Protein AF-A0A1G2MQY1-F1 (afdb_monomer_lite)

Radius of gyration: 24.79 Å; chains: 1; bounding box: 72×38×63 Å

Foldseek 3Di:
DDDDDDDPPDDDPLPDLKDKDKDWFLQAQVNLQQVLQVQLQVQQQCVCCVVAVGRADWGQNPKHWADFDWDADALFIDTPGAIEIERETEAQQDAAPDGDPCPVVSVVSSQVSCPVQFPPDHCVVRYDYDYHYDLDFDPPDDPDPPPDPQLNRCRSPHNGCVSVPCRVPNDDPDPDDDDDDDDDHPVRVVVVVVSCVCQPPVVCVVCVFWHRRKMWMWMWRQDPVRDIDIDIDIDTDTHSDHDPVNDPPPPDPPPVPPPPDPDDDDDDPDDD

pLDDT: mean 79.35, std 21.84, range [26.0, 98.56]

Structure (mmCIF, N/CA/C/O backbone):
data_AF-A0A1G2MQY1-F1
#
_entry.id   AF-A0A1G2MQY1-F1
#
loop_
_atom_site.group_PDB
_atom_site.id
_atom_site.type_symbol
_atom_site.label_atom_id
_atom_site.label_alt_id
_atom_site.label_comp_id
_atom_site.label_asym_id
_atom_site.label_entity_id
_atom_site.label_seq_id
_atom_site.pdbx_PDB_ins_code
_atom_site.Cartn_x
_atom_site.Cartn_y
_atom_site.Cartn_z
_atom_site.occupancy
_atom_site.B_iso_or_equiv
_atom_site.auth_seq_id
_atom_site.auth_comp_id
_atom_site.auth_asym_id
_atom_site.auth_atom_id
_atom_site.pdbx_PDB_model_num
ATOM 1 N N . MET A 1 1 ? -28.928 -13.262 -12.225 1.00 71.12 1 MET A N 1
ATOM 2 C CA . MET A 1 1 ? -28.431 -13.301 -13.614 1.00 71.12 1 MET A CA 1
ATOM 3 C C . MET A 1 1 ? -27.039 -12.695 -13.625 1.00 71.12 1 MET A C 1
ATOM 5 O O . MET A 1 1 ? -26.886 -11.578 -13.150 1.00 71.12 1 MET A O 1
ATOM 9 N N . LYS A 1 2 ? -26.028 -13.446 -14.065 1.00 90.75 2 LYS A N 1
ATOM 10 C CA . LYS A 1 2 ? -24.679 -12.923 -14.312 1.00 90.75 2 LYS A CA 1
ATOM 11 C C . LYS A 1 2 ? -24.601 -12.595 -15.799 1.00 90.75 2 LYS A C 1
ATOM 13 O O . LYS A 1 2 ? -24.961 -13.444 -16.608 1.00 90.75 2 LYS A O 1
ATOM 18 N N . ILE A 1 3 ? -24.171 -11.387 -16.144 1.00 93.75 3 ILE A N 1
ATOM 19 C CA . ILE A 1 3 ? -23.908 -11.016 -17.537 1.00 93.75 3 ILE A CA 1
ATOM 20 C C . ILE A 1 3 ? -22.447 -11.357 -17.819 1.00 93.75 3 ILE A C 1
ATOM 22 O O . ILE A 1 3 ? -21.563 -11.049 -17.021 1.00 93.75 3 ILE A O 1
ATOM 26 N N . THR A 1 4 ? -22.187 -12.065 -18.910 1.00 94.88 4 THR A N 1
ATOM 27 C CA . THR A 1 4 ? -20.833 -12.408 -19.352 1.00 94.88 4 THR A CA 1
ATOM 28 C C . THR A 1 4 ? -20.763 -12.156 -20.844 1.00 94.88 4 THR A C 1
ATOM 30 O O . THR A 1 4 ? -21.589 -12.666 -21.594 1.00 94.88 4 THR A O 1
ATOM 33 N N . ILE A 1 5 ? -19.809 -11.322 -21.243 1.00 92.12 5 ILE A N 1
ATOM 34 C CA . ILE A 1 5 ? -19.556 -10.957 -22.632 1.00 92.12 5 ILE A CA 1
ATOM 35 C C . ILE A 1 5 ? -18.141 -11.434 -22.937 1.00 92.12 5 ILE A C 1
ATOM 37 O O . ILE A 1 5 ? -17.208 -11.070 -22.224 1.00 92.12 5 ILE A O 1
ATOM 41 N N . VAL A 1 6 ? -18.000 -12.269 -23.963 1.00 92.25 6 VAL A N 1
ATOM 42 C CA . VAL A 1 6 ? -16.710 -12.767 -24.453 1.00 92.25 6 VAL A CA 1
ATOM 43 C C . VAL A 1 6 ? -16.504 -12.200 -25.852 1.00 92.25 6 VAL A C 1
ATOM 45 O O . VAL A 1 6 ? -17.434 -12.203 -26.657 1.00 92.25 6 VAL A O 1
ATOM 48 N N . SER A 1 7 ? -15.315 -11.661 -26.114 1.00 87.31 7 SER A N 1
ATOM 49 C CA . SER A 1 7 ? -14.944 -11.052 -27.391 1.00 87.31 7 SER A CA 1
ATOM 50 C C . SER A 1 7 ? -13.498 -11.396 -27.727 1.00 87.31 7 SER A C 1
ATOM 52 O O . SER A 1 7 ? -12.620 -11.237 -26.880 1.00 87.31 7 SER A O 1
ATOM 54 N N . ASP A 1 8 ? -13.256 -11.793 -28.975 1.00 83.94 8 ASP A N 1
ATOM 55 C CA . ASP A 1 8 ? -11.926 -12.149 -29.490 1.00 83.94 8 ASP A CA 1
ATOM 56 C C . ASP A 1 8 ? -11.144 -10.931 -30.021 1.00 83.94 8 ASP A C 1
ATOM 58 O O . ASP A 1 8 ? -10.079 -11.063 -30.618 1.00 83.94 8 ASP A O 1
ATOM 62 N N . LEU A 1 9 ? -11.661 -9.713 -29.818 1.00 77.50 9 LEU A N 1
ATOM 63 C CA . LEU A 1 9 ? -11.075 -8.475 -30.352 1.00 77.50 9 LEU A CA 1
ATOM 64 C C . LEU A 1 9 ? -9.866 -7.951 -29.554 1.00 77.50 9 LEU A C 1
ATOM 66 O O . LEU A 1 9 ? -9.311 -6.904 -29.896 1.00 77.50 9 LEU A O 1
ATOM 70 N N . LEU A 1 10 ? -9.458 -8.631 -28.481 1.00 76.38 10 LEU A N 1
ATOM 71 C CA . LEU A 1 10 ? -8.382 -8.165 -27.611 1.00 76.38 10 LEU A CA 1
ATOM 72 C C . LEU A 1 10 ? -7.011 -8.469 -28.226 1.00 76.38 10 LEU A C 1
ATOM 74 O O . LEU A 1 10 ? -6.628 -9.622 -28.408 1.00 76.38 10 LEU A O 1
ATOM 78 N N . LYS A 1 11 ? -6.243 -7.415 -28.513 1.00 82.94 11 LYS A N 1
ATOM 79 C CA . LYS A 1 11 ? -4.843 -7.523 -28.937 1.00 82.94 11 LYS A CA 1
ATOM 80 C C . LYS A 1 11 ? -3.926 -7.294 -27.743 1.00 82.94 11 LYS A C 1
ATOM 82 O O . LYS A 1 11 ? -4.113 -6.337 -26.997 1.00 82.94 11 LYS A O 1
ATOM 87 N N . SER A 1 12 ? -2.919 -8.152 -27.591 1.00 84.94 12 SER A N 1
ATOM 88 C CA . SER A 1 12 ? -1.864 -7.942 -26.597 1.00 84.94 12 SER A CA 1
ATOM 89 C C . SER A 1 12 ? -1.096 -6.645 -26.896 1.00 84.94 12 SER A C 1
ATOM 91 O O . SER A 1 12 ? -0.736 -6.434 -28.060 1.00 84.94 12 SER A O 1
ATOM 93 N N . PRO A 1 13 ? -0.768 -5.823 -25.878 1.00 85.69 13 PRO A N 1
ATOM 94 C CA . PRO A 1 13 ? 0.133 -4.677 -26.029 1.00 85.69 13 PRO A CA 1
ATOM 95 C C . PRO A 1 13 ? 1.491 -5.048 -26.642 1.00 85.69 13 PRO A C 1
ATOM 97 O O . PRO A 1 13 ? 2.082 -4.246 -27.363 1.00 85.69 13 PRO A O 1
ATOM 100 N N . ALA A 1 14 ? 1.938 -6.296 -26.448 1.00 86.69 14 ALA A N 1
ATOM 101 C CA . ALA A 1 14 ? 3.158 -6.837 -27.047 1.00 86.69 14 ALA A CA 1
ATOM 102 C C . ALA A 1 14 ? 3.160 -6.774 -28.588 1.00 86.69 14 ALA A C 1
ATOM 104 O O . ALA A 1 14 ? 4.221 -6.713 -29.202 1.00 86.69 14 ALA A O 1
ATOM 105 N N . ASN A 1 15 ? 1.978 -6.764 -29.212 1.00 87.38 15 ASN A N 1
ATOM 106 C CA . ASN A 1 15 ? 1.812 -6.722 -30.667 1.00 87.38 15 ASN A CA 1
ATOM 107 C C . ASN A 1 15 ? 1.643 -5.291 -31.212 1.00 87.38 15 ASN A C 1
ATOM 109 O O . ASN A 1 15 ? 1.452 -5.116 -32.415 1.00 87.38 15 ASN A O 1
ATOM 113 N N . SER A 1 16 ? 1.670 -4.274 -30.349 1.00 87.75 16 SER A N 1
ATOM 114 C CA . SER A 1 16 ? 1.597 -2.866 -30.746 1.00 87.75 16 SER A CA 1
ATOM 115 C C . SER A 1 16 ? 2.963 -2.344 -31.198 1.00 87.75 16 SER A C 1
ATOM 117 O O . SER A 1 16 ? 3.999 -2.786 -30.699 1.00 87.75 16 SER A O 1
ATOM 119 N N . GLU A 1 17 ? 2.973 -1.352 -32.094 1.00 89.94 17 GLU A N 1
ATOM 120 C CA . GLU A 1 17 ? 4.201 -0.657 -32.530 1.00 89.94 17 GLU A CA 1
ATOM 121 C C . GLU A 1 17 ? 4.875 0.128 -31.395 1.00 89.94 17 GLU A C 1
ATOM 123 O O . GLU A 1 17 ? 6.077 0.391 -31.432 1.00 89.94 17 GLU A O 1
ATOM 128 N N . PHE A 1 18 ? 4.098 0.488 -30.375 1.00 90.69 18 PHE A N 1
ATOM 129 C CA . PHE A 1 18 ? 4.537 1.231 -29.207 1.00 90.69 18 PHE A CA 1
ATOM 130 C C . PHE A 1 18 ? 3.980 0.595 -27.937 1.00 90.69 18 PHE A C 1
ATOM 132 O O . PHE A 1 18 ? 2.789 0.285 -27.857 1.00 90.69 18 PHE A O 1
ATOM 139 N N . GLU A 1 19 ? 4.838 0.441 -26.936 1.00 92.81 19 GLU A N 1
ATOM 140 C CA . GLU A 1 19 ? 4.470 -0.021 -25.603 1.00 92.81 19 GLU A CA 1
ATOM 141 C C . GLU A 1 19 ? 5.304 0.721 -24.562 1.00 92.81 19 GLU A C 1
ATOM 143 O O . GLU A 1 19 ? 6.521 0.844 -24.701 1.00 92.81 19 GLU A O 1
ATOM 148 N N . ILE A 1 20 ? 4.649 1.210 -23.513 1.00 93.75 20 ILE A N 1
ATOM 149 C CA . ILE A 1 20 ? 5.300 1.832 -22.365 1.00 93.75 20 ILE A CA 1
ATOM 150 C C . ILE A 1 20 ? 4.777 1.183 -21.094 1.00 93.75 20 ILE A C 1
ATOM 152 O O . ILE A 1 20 ? 3.569 1.028 -20.918 1.00 93.75 20 ILE A O 1
ATOM 156 N N . VAL A 1 21 ? 5.698 0.816 -20.213 1.00 95.06 21 VAL A N 1
ATOM 157 C CA . VAL A 1 21 ? 5.380 0.232 -18.914 1.00 95.06 21 VAL A CA 1
ATOM 158 C C . VAL A 1 21 ? 6.186 0.959 -17.847 1.00 95.06 21 VAL A C 1
ATOM 160 O O . VAL A 1 21 ? 7.380 1.215 -18.009 1.00 95.06 21 VAL A O 1
ATOM 163 N N . GLU A 1 22 ? 5.514 1.304 -16.754 1.00 95.50 22 GLU A N 1
ATOM 164 C CA . GLU A 1 22 ? 6.107 1.906 -15.565 1.00 95.50 22 GLU A CA 1
ATOM 165 C C . GLU A 1 22 ? 5.837 1.010 -14.358 1.00 95.50 22 GLU A C 1
ATOM 167 O O . GLU A 1 22 ? 4.727 0.507 -14.172 1.00 95.50 22 GLU A O 1
ATOM 172 N N . ARG A 1 23 ? 6.844 0.860 -13.501 1.00 94.88 23 ARG A N 1
ATOM 173 C CA . ARG A 1 23 ? 6.703 0.248 -12.186 1.00 94.88 23 ARG A CA 1
ATOM 174 C C . ARG A 1 23 ? 7.365 1.119 -11.131 1.00 94.88 23 ARG A C 1
ATOM 176 O O . ARG A 1 23 ? 8.558 1.418 -11.200 1.00 94.88 23 ARG A O 1
ATOM 183 N N . LYS A 1 24 ? 6.572 1.489 -10.128 1.00 95.00 24 LYS A N 1
ATOM 184 C CA . LYS A 1 24 ? 7.027 2.148 -8.904 1.00 95.00 24 LYS A CA 1
ATOM 185 C C . LYS A 1 24 ? 7.362 1.071 -7.882 1.00 95.00 24 LYS A C 1
ATOM 187 O O . LYS A 1 24 ? 6.493 0.306 -7.467 1.00 95.00 24 LYS A O 1
ATOM 192 N N . GLY A 1 25 ? 8.635 0.976 -7.540 1.00 90.75 25 GLY A N 1
ATOM 193 C CA . GLY A 1 25 ? 9.177 -0.076 -6.699 1.00 90.75 25 GLY A CA 1
ATOM 194 C C . GLY A 1 25 ? 8.823 0.075 -5.227 1.00 90.75 25 GLY A C 1
ATOM 195 O O . GLY A 1 25 ? 8.182 1.036 -4.798 1.00 90.75 25 GLY A O 1
ATOM 196 N N . ARG A 1 26 ? 9.259 -0.913 -4.448 1.00 90.62 26 ARG A N 1
ATOM 197 C CA . ARG A 1 26 ? 8.882 -1.125 -3.044 1.00 90.62 26 ARG A CA 1
ATOM 198 C C . ARG A 1 26 ? 8.956 0.116 -2.137 1.00 90.62 26 ARG A C 1
ATOM 200 O O . ARG A 1 26 ? 8.068 0.292 -1.308 1.00 90.62 26 ARG A O 1
ATOM 207 N N . GLY A 1 27 ? 9.992 0.945 -2.273 1.00 90.31 27 GLY A N 1
ATOM 208 C CA . GLY A 1 27 ? 10.216 2.143 -1.453 1.00 90.31 27 GLY A CA 1
ATOM 209 C C . GLY A 1 27 ? 9.745 3.456 -2.078 1.00 90.31 27 GLY A C 1
ATOM 210 O O . GLY A 1 27 ? 9.966 4.506 -1.480 1.00 90.31 27 GLY A O 1
ATOM 211 N N . HIS A 1 28 ? 9.111 3.421 -3.254 1.00 93.88 28 HIS A N 1
ATOM 212 C CA . HIS A 1 28 ? 8.549 4.623 -3.865 1.00 93.88 28 HIS A CA 1
ATOM 213 C C . HIS A 1 28 ? 7.418 5.177 -2.975 1.00 93.88 28 HIS A C 1
ATOM 215 O O . HIS A 1 28 ? 6.577 4.390 -2.532 1.00 93.88 28 HIS A O 1
ATOM 221 N N . PRO A 1 29 ? 7.328 6.500 -2.726 1.00 94.00 29 PRO A N 1
ATOM 222 C CA . PRO A 1 29 ? 6.329 7.074 -1.815 1.00 94.00 29 PRO A CA 1
ATOM 223 C C . PRO A 1 29 ? 4.879 6.673 -2.122 1.00 94.00 29 PRO A C 1
ATOM 225 O O . PRO A 1 29 ? 4.117 6.379 -1.201 1.00 94.00 29 PRO A O 1
ATOM 228 N N . ASP A 1 30 ? 4.510 6.609 -3.403 1.00 95.44 30 ASP A N 1
ATOM 229 C CA . ASP A 1 30 ? 3.178 6.139 -3.819 1.00 95.44 30 ASP A CA 1
ATOM 230 C C . ASP A 1 30 ? 2.955 4.665 -3.442 1.00 95.44 30 ASP A C 1
ATOM 232 O O . ASP A 1 30 ? 1.988 4.349 -2.758 1.00 95.44 30 ASP A O 1
ATOM 236 N N . THR A 1 31 ? 3.896 3.775 -3.780 1.00 95.81 31 THR A N 1
ATOM 237 C CA . THR A 1 31 ? 3.822 2.342 -3.446 1.00 95.81 31 THR A CA 1
ATOM 238 C C . THR A 1 31 ? 3.797 2.105 -1.935 1.00 95.81 31 THR A C 1
ATOM 240 O O . THR A 1 31 ? 3.072 1.234 -1.452 1.00 95.81 31 THR A O 1
ATOM 243 N N . LEU A 1 32 ? 4.561 2.884 -1.163 1.00 96.50 32 LEU A N 1
ATOM 244 C CA . LEU A 1 32 ? 4.505 2.869 0.300 1.00 96.50 32 LEU A CA 1
ATOM 245 C C . LEU A 1 32 ? 3.128 3.298 0.811 1.00 96.50 32 LEU A C 1
ATOM 247 O O . LEU A 1 32 ? 2.617 2.685 1.745 1.00 96.50 32 LEU A O 1
ATOM 251 N N . SER A 1 33 ? 2.526 4.320 0.198 1.00 97.06 33 SER A N 1
ATOM 252 C CA . SER A 1 33 ? 1.193 4.796 0.573 1.00 97.06 33 SER A CA 1
ATOM 253 C C . SER A 1 33 ? 0.124 3.740 0.288 1.00 97.06 33 SER A C 1
ATOM 255 O O . SER A 1 33 ? -0.679 3.448 1.171 1.00 97.06 33 SER A O 1
ATOM 257 N N . ASP A 1 34 ? 0.169 3.113 -0.891 1.00 97.12 34 ASP A N 1
ATOM 258 C CA . ASP A 1 34 ? -0.756 2.049 -1.297 1.00 97.12 34 ASP A CA 1
ATOM 259 C C . ASP A 1 34 ? -0.655 0.833 -0.368 1.00 97.12 34 ASP A C 1
ATOM 261 O O . ASP A 1 34 ? -1.656 0.356 0.173 1.00 97.12 34 ASP A O 1
ATOM 265 N N . ARG A 1 35 ? 0.570 0.351 -0.121 1.00 97.56 35 ARG A N 1
ATOM 266 C CA . ARG A 1 35 ? 0.809 -0.801 0.761 1.00 97.56 35 ARG A CA 1
ATOM 267 C C . ARG A 1 35 ? 0.423 -0.508 2.204 1.00 97.56 35 ARG A C 1
ATOM 269 O O . ARG A 1 35 ? -0.133 -1.385 2.862 1.00 97.56 35 ARG A O 1
ATOM 276 N N . LEU A 1 36 ? 0.697 0.699 2.698 1.00 98.00 36 LEU A N 1
ATOM 277 C CA . LEU A 1 36 ? 0.298 1.083 4.045 1.00 98.00 36 LEU A CA 1
ATOM 278 C C . LEU A 1 36 ? -1.226 1.191 4.158 1.00 98.00 36 LEU A C 1
ATOM 280 O O . LEU A 1 36 ? -1.786 0.668 5.115 1.00 98.00 36 LEU A O 1
ATOM 284 N N . ALA A 1 37 ? -1.909 1.808 3.190 1.00 97.81 37 ALA A N 1
ATOM 285 C CA . ALA A 1 37 ? -3.370 1.890 3.175 1.00 97.81 37 ALA A CA 1
ATOM 286 C C . ALA A 1 37 ? -4.020 0.495 3.228 1.00 97.81 37 ALA A C 1
ATOM 288 O O . ALA A 1 37 ? -4.922 0.263 4.040 1.00 97.81 37 ALA A O 1
ATOM 289 N N . GLU A 1 38 ? -3.512 -0.447 2.429 1.00 98.25 38 GLU A N 1
ATOM 290 C CA . GLU A 1 38 ? -3.946 -1.846 2.453 1.00 98.25 38 GLU A CA 1
ATOM 291 C C . GLU A 1 38 ? -3.653 -2.507 3.806 1.00 98.25 38 GLU A C 1
ATOM 293 O O . GLU A 1 38 ? -4.524 -3.144 4.400 1.00 98.25 38 GLU A O 1
ATOM 298 N N . LEU A 1 39 ? -2.454 -2.310 4.355 1.00 98.44 39 LEU A N 1
ATOM 299 C CA . LEU A 1 39 ? -2.087 -2.884 5.646 1.00 98.44 39 LEU A CA 1
ATOM 300 C C . LEU A 1 39 ? -2.980 -2.365 6.785 1.00 98.44 39 LEU A C 1
ATOM 302 O O . LEU A 1 39 ? -3.422 -3.158 7.615 1.00 98.44 39 LEU A O 1
ATOM 306 N N . LEU A 1 40 ? -3.303 -1.067 6.816 1.00 98.19 40 LEU A N 1
ATOM 307 C CA . LEU A 1 40 ? -4.232 -0.496 7.800 1.00 98.19 40 LEU A CA 1
ATOM 308 C C . LEU A 1 40 ? -5.644 -1.092 7.663 1.00 98.19 40 LEU A C 1
ATOM 310 O O . LEU A 1 40 ? -6.276 -1.409 8.674 1.00 98.19 40 LEU A O 1
ATOM 314 N N . SER A 1 41 ? -6.112 -1.292 6.426 1.00 98.12 41 SER A N 1
ATOM 315 C CA . SER A 1 41 ? -7.378 -1.969 6.107 1.00 98.12 41 SER A CA 1
ATOM 316 C C . SER A 1 41 ? -7.408 -3.402 6.646 1.00 98.12 41 SER A C 1
ATOM 318 O O . SER A 1 41 ? -8.320 -3.785 7.388 1.00 98.12 41 SER A O 1
ATOM 320 N N . VAL A 1 42 ? -6.356 -4.182 6.379 1.00 98.50 42 VAL A N 1
ATOM 321 C CA . VAL A 1 42 ? -6.209 -5.554 6.882 1.00 98.50 42 VAL A CA 1
ATOM 322 C C . VAL A 1 42 ? -6.142 -5.586 8.410 1.00 98.50 42 VAL A C 1
ATOM 324 O O . VAL A 1 42 ? -6.810 -6.418 9.029 1.00 98.50 42 VAL A O 1
ATOM 327 N N . THR A 1 43 ? -5.377 -4.688 9.033 1.00 98.56 43 THR A N 1
ATOM 328 C CA . THR A 1 43 ? -5.251 -4.611 10.495 1.00 98.56 43 THR A CA 1
ATOM 329 C C . THR A 1 43 ? -6.596 -4.323 11.152 1.00 98.56 43 THR A C 1
ATOM 331 O O . THR A 1 43 ? -7.006 -5.055 12.054 1.00 98.56 43 THR A O 1
ATOM 334 N N . TYR A 1 44 ? -7.320 -3.305 10.683 1.00 97.69 44 TYR A N 1
ATOM 335 C CA . TYR A 1 44 ? -8.638 -2.969 11.221 1.00 97.69 44 TYR A CA 1
ATOM 336 C C . TYR A 1 44 ? -9.660 -4.092 10.978 1.00 97.69 44 TYR A C 1
ATOM 338 O O . TYR A 1 44 ? -10.456 -4.421 11.863 1.00 97.69 44 TYR A O 1
ATOM 346 N N . SER A 1 45 ? -9.614 -4.729 9.804 1.00 97.56 45 SER A N 1
ATOM 347 C CA . SER A 1 45 ? -10.465 -5.875 9.472 1.00 97.56 45 SER A CA 1
ATOM 348 C C . SER A 1 45 ? -10.255 -7.044 10.428 1.00 97.56 45 SER A C 1
ATOM 350 O O . SER A 1 45 ? -11.225 -7.589 10.950 1.00 97.56 45 SER A O 1
ATOM 352 N N . LYS A 1 46 ? -8.995 -7.417 10.687 1.00 98.44 46 LYS A N 1
ATOM 353 C CA . LYS A 1 46 ? -8.656 -8.482 11.641 1.00 98.44 46 LYS A CA 1
ATOM 354 C C . LYS A 1 46 ? -9.118 -8.114 13.046 1.00 98.44 46 LYS A C 1
ATOM 356 O O . LYS A 1 46 ? -9.870 -8.870 13.643 1.00 98.44 46 LYS A O 1
ATOM 361 N N . TYR A 1 47 ? -8.769 -6.916 13.515 1.00 98.06 47 TYR A N 1
ATOM 362 C CA . TYR A 1 47 ? -9.147 -6.436 14.843 1.00 98.06 47 TYR A CA 1
ATOM 363 C C . TYR A 1 47 ? -10.661 -6.487 15.083 1.00 98.06 47 TYR A C 1
ATOM 365 O O . TYR A 1 47 ? -11.122 -7.010 16.096 1.00 98.06 47 TYR A O 1
ATOM 373 N N . THR A 1 48 ? -11.450 -5.983 14.133 1.00 96.19 48 THR A N 1
ATOM 374 C CA . THR A 1 48 ? -12.909 -5.955 14.274 1.00 96.19 48 THR A CA 1
ATOM 375 C C . THR A 1 48 ? -13.547 -7.329 14.131 1.00 96.19 48 THR A C 1
ATOM 377 O O . THR A 1 48 ? -14.453 -7.655 14.898 1.00 96.19 48 THR A O 1
ATOM 380 N N . ARG A 1 49 ? -13.051 -8.166 13.217 1.00 95.94 49 ARG A N 1
ATOM 381 C CA . ARG A 1 49 ? -13.525 -9.543 13.078 1.00 95.94 49 ARG A CA 1
ATOM 382 C C . ARG A 1 49 ? -13.257 -10.355 14.338 1.00 95.94 49 ARG A C 1
ATOM 384 O O . ARG A 1 49 ? -14.155 -11.050 14.796 1.00 95.94 49 ARG A O 1
ATOM 391 N N . ASP A 1 50 ? -12.057 -10.251 14.894 1.00 97.44 50 ASP A N 1
ATOM 392 C CA . ASP A 1 50 ? -11.653 -11.042 16.053 1.00 97.44 50 ASP A CA 1
ATOM 393 C C . ASP A 1 50 ? -12.405 -10.586 17.320 1.00 97.44 50 ASP A C 1
ATOM 395 O O . ASP A 1 50 ? -12.764 -11.415 18.153 1.00 97.44 50 ASP A O 1
ATOM 399 N N . LYS A 1 51 ? -12.720 -9.286 17.438 1.00 95.94 51 LYS A N 1
ATOM 400 C CA . LYS A 1 51 ? -13.445 -8.724 18.590 1.00 95.94 51 LYS A CA 1
ATOM 401 C C . LYS A 1 51 ? -14.973 -8.834 18.494 1.00 95.94 51 LYS A C 1
ATOM 403 O O . LYS A 1 51 ? -15.626 -9.091 19.500 1.00 95.94 51 LYS A O 1
ATOM 408 N N . TYR A 1 52 ? -15.552 -8.632 17.310 1.00 94.06 52 TYR A N 1
ATOM 409 C CA . TYR A 1 52 ? -17.008 -8.499 17.121 1.00 94.06 52 TYR A CA 1
ATOM 410 C C . TYR A 1 52 ? -17.623 -9.581 16.225 1.00 94.06 52 TYR A C 1
ATOM 412 O O . TYR A 1 52 ? -18.829 -9.565 15.984 1.00 94.06 52 TYR A O 1
ATOM 420 N N . GLY A 1 53 ? -16.816 -10.499 15.688 1.00 93.25 53 GLY A N 1
ATOM 421 C CA . GLY A 1 53 ? -17.273 -11.542 14.766 1.00 93.25 53 GLY A CA 1
ATOM 422 C C . GLY A 1 53 ? -17.587 -11.044 13.351 1.00 93.25 53 GLY A C 1
ATOM 423 O O . GLY A 1 53 ? -18.107 -11.809 12.543 1.00 93.25 53 GLY A O 1
ATOM 424 N N . ALA A 1 54 ? -17.285 -9.782 13.025 1.00 92.88 54 ALA A N 1
ATOM 425 C CA . ALA A 1 54 ? -17.530 -9.201 11.707 1.00 92.88 54 ALA A CA 1
ATOM 426 C C . ALA A 1 54 ? -16.512 -8.108 11.361 1.00 92.88 54 ALA A C 1
ATOM 428 O O . ALA A 1 54 ? -16.044 -7.376 12.231 1.00 92.88 54 ALA A O 1
ATOM 429 N N . ILE A 1 55 ? -16.220 -7.958 10.068 1.00 94.19 55 ILE A N 1
ATOM 430 C CA . ILE A 1 55 ? -15.445 -6.823 9.561 1.00 94.19 55 ILE A CA 1
ATOM 431 C C . ILE A 1 55 ? -16.367 -5.603 9.538 1.00 94.19 55 ILE A C 1
ATOM 433 O O . ILE A 1 55 ? -17.347 -5.573 8.790 1.00 94.19 55 ILE A O 1
ATOM 437 N N . LEU A 1 56 ? -16.063 -4.598 10.359 1.00 92.75 56 LEU A N 1
ATOM 438 C CA . LEU A 1 56 ? -16.829 -3.351 10.366 1.00 92.75 56 LEU A CA 1
ATOM 439 C C . LEU A 1 56 ? -16.432 -2.464 9.189 1.00 92.75 56 LEU A C 1
ATOM 441 O O . LEU A 1 56 ? -15.323 -2.555 8.661 1.00 92.75 56 LEU A O 1
ATOM 445 N N . ARG A 1 57 ? -17.334 -1.576 8.768 1.00 91.69 57 ARG A N 1
ATOM 446 C CA . ARG A 1 57 ? -17.123 -0.757 7.573 1.00 91.69 57 ARG A CA 1
ATOM 447 C C . ARG A 1 57 ? -15.972 0.231 7.768 1.00 91.69 57 ARG A C 1
ATOM 449 O O . ARG A 1 57 ? -15.954 0.986 8.743 1.00 91.69 57 ARG A O 1
ATOM 456 N N . HIS A 1 58 ? -15.050 0.249 6.810 1.00 93.12 58 HIS A N 1
ATOM 457 C CA . HIS A 1 58 ? -13.904 1.153 6.778 1.00 93.12 58 HIS A CA 1
ATOM 458 C C . HIS A 1 58 ? -13.364 1.333 5.348 1.00 93.12 58 HIS A C 1
ATOM 460 O O . HIS A 1 58 ? -13.724 0.572 4.452 1.00 93.12 58 HIS A O 1
ATOM 466 N N . GLN A 1 59 ? -12.542 2.366 5.157 1.00 93.62 59 GLN A N 1
ATOM 467 C CA . GLN A 1 59 ? -11.874 2.819 3.933 1.00 93.62 59 GLN A CA 1
ATOM 468 C C . GLN A 1 59 ? -10.651 3.658 4.347 1.00 93.62 59 GLN A C 1
ATOM 470 O O . GLN A 1 59 ? -10.831 4.762 4.866 1.00 93.62 59 GLN A O 1
ATOM 475 N N . PHE A 1 60 ? -9.431 3.157 4.130 1.00 94.94 60 PHE A N 1
ATOM 476 C CA . PHE A 1 60 ? -8.165 3.864 4.423 1.00 94.94 60 PHE A CA 1
ATOM 477 C C . PHE A 1 60 ? -7.397 4.274 3.151 1.00 94.94 60 PHE A C 1
ATOM 479 O O . PHE A 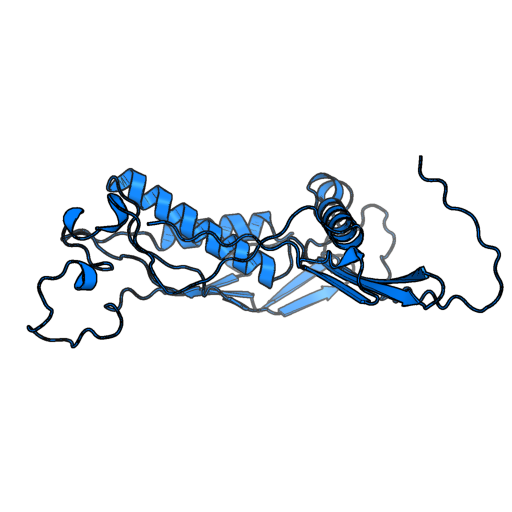1 60 ? -6.227 4.634 3.198 1.00 94.94 60 PHE A O 1
ATOM 486 N N . ASP A 1 61 ? -8.066 4.252 2.003 1.00 93.75 61 ASP A N 1
ATOM 487 C CA . ASP A 1 61 ? -7.534 4.432 0.645 1.00 93.75 61 ASP A CA 1
ATOM 488 C C . ASP A 1 61 ? -7.267 5.898 0.244 1.00 93.75 61 ASP A C 1
ATOM 490 O O . ASP A 1 61 ? -7.169 6.219 -0.935 1.00 93.75 61 ASP A O 1
ATOM 494 N N . LYS A 1 62 ? -7.187 6.818 1.210 1.00 93.00 62 LYS A N 1
ATOM 495 C CA . LYS A 1 62 ? -6.872 8.245 0.983 1.00 93.00 62 LYS A CA 1
ATOM 496 C C . LYS A 1 62 ? -5.682 8.710 1.836 1.00 93.00 62 LYS A C 1
ATOM 498 O O . LYS A 1 62 ? -5.528 9.897 2.131 1.00 93.00 62 LYS A O 1
ATOM 503 N N . LEU A 1 63 ? -4.838 7.757 2.226 1.00 93.75 63 LEU A N 1
ATOM 504 C CA . LEU A 1 63 ? -3.590 7.984 2.944 1.00 93.75 63 LEU A CA 1
ATOM 505 C C . LEU A 1 63 ? -2.623 8.839 2.111 1.00 93.75 63 LEU A C 1
ATOM 507 O O . LEU A 1 63 ? -2.553 8.702 0.892 1.00 93.75 63 LEU A O 1
ATOM 511 N N . SER A 1 64 ? -1.860 9.714 2.770 1.00 95.31 64 SER A N 1
ATOM 512 C CA . SER A 1 64 ? -0.824 10.507 2.099 1.00 95.31 64 SER A CA 1
ATOM 513 C C . SER A 1 64 ? 0.487 10.491 2.874 1.00 95.31 64 SER A C 1
ATOM 515 O O . SER A 1 64 ? 0.527 10.840 4.057 1.00 95.31 64 SER A O 1
ATOM 517 N N . LEU A 1 65 ? 1.566 10.120 2.184 1.00 96.12 65 LEU A N 1
ATOM 518 C CA . LEU A 1 65 ? 2.936 10.225 2.668 1.00 96.12 65 LEU A CA 1
ATOM 519 C C . LEU A 1 65 ? 3.601 11.462 2.050 1.00 96.12 65 LEU A C 1
ATOM 521 O O . LEU A 1 65 ? 3.975 11.477 0.880 1.00 96.12 65 LEU A O 1
ATOM 525 N N . MET A 1 66 ? 3.740 12.525 2.837 1.00 96.31 66 MET A N 1
ATOM 526 C CA . MET A 1 66 ? 4.308 13.793 2.381 1.00 96.31 66 MET A CA 1
ATOM 527 C C . MET A 1 66 ? 5.783 13.899 2.768 1.00 96.31 66 MET A C 1
ATOM 529 O O . MET A 1 66 ? 6.153 13.677 3.924 1.00 96.31 66 MET A O 1
ATOM 533 N N . GLY A 1 67 ? 6.612 14.320 1.811 1.00 93.06 67 GLY A N 1
ATOM 534 C CA . GLY A 1 67 ? 8.055 14.461 1.996 1.00 93.06 67 GLY A CA 1
ATOM 535 C C . GLY A 1 67 ? 8.452 15.397 3.144 1.00 93.06 67 GLY A C 1
ATOM 536 O O . GLY A 1 67 ? 7.808 16.424 3.394 1.00 93.06 67 GLY A O 1
ATOM 537 N N . GLY A 1 68 ? 9.531 15.010 3.824 1.00 92.50 68 GLY A N 1
ATOM 538 C CA . GLY A 1 68 ? 10.276 15.828 4.779 1.00 92.50 68 GLY A CA 1
ATOM 539 C C . GLY A 1 68 ? 11.482 16.500 4.116 1.00 92.50 68 GLY A C 1
ATOM 540 O O . GLY A 1 68 ? 11.486 16.756 2.910 1.00 92.50 68 GLY A O 1
ATOM 541 N N . LYS A 1 69 ? 12.525 16.776 4.901 1.00 91.88 69 LYS A N 1
ATOM 542 C CA . LYS A 1 69 ? 13.809 17.299 4.413 1.00 91.88 69 LYS A CA 1
ATOM 543 C C . LYS A 1 69 ? 14.962 16.573 5.093 1.00 91.88 69 LYS A C 1
ATOM 545 O O . LYS A 1 69 ? 14.901 16.315 6.294 1.00 91.88 69 LYS A O 1
ATOM 550 N N . CYS A 1 70 ? 16.022 16.319 4.336 1.00 88.38 70 CYS A N 1
ATOM 551 C CA . CYS A 1 70 ? 17.257 15.720 4.830 1.00 88.38 70 CYS A CA 1
ATOM 552 C C . CYS A 1 70 ? 18.464 16.536 4.357 1.00 88.38 70 CYS A C 1
ATOM 554 O O . CYS A 1 70 ? 18.463 17.035 3.233 1.00 88.38 70 CYS A O 1
ATOM 556 N N . ASP A 1 71 ? 19.487 16.646 5.203 1.00 87.81 71 ASP A N 1
ATOM 557 C CA . ASP A 1 71 ? 20.843 17.037 4.798 1.00 87.81 71 ASP A CA 1
ATOM 558 C C . ASP A 1 71 ? 21.651 15.751 4.597 1.00 87.81 71 ASP A C 1
ATOM 560 O O . ASP A 1 71 ? 21.830 14.978 5.542 1.00 87.81 71 ASP A O 1
ATOM 564 N N . ILE A 1 72 ? 22.064 15.486 3.356 1.00 83.94 72 ILE A N 1
ATOM 565 C CA . ILE A 1 72 ? 22.721 14.241 2.944 1.00 83.94 72 ILE A CA 1
ATOM 566 C C . ILE A 1 72 ? 24.132 14.565 2.469 1.00 83.94 72 ILE A C 1
ATOM 568 O O . ILE A 1 72 ? 24.334 15.446 1.632 1.00 83.94 72 ILE A O 1
ATOM 572 N N . ARG A 1 73 ? 25.112 13.819 2.981 1.00 82.19 73 ARG A N 1
ATOM 573 C CA . ARG A 1 73 ? 26.527 13.930 2.625 1.00 82.19 73 ARG A CA 1
ATOM 574 C C . ARG A 1 73 ? 27.124 12.533 2.467 1.00 82.19 73 ARG A C 1
ATOM 576 O O . ARG A 1 73 ? 26.539 11.527 2.867 1.00 82.19 73 ARG A O 1
ATOM 583 N N . PHE A 1 74 ? 28.322 12.443 1.901 1.00 79.56 74 PHE A N 1
ATOM 584 C CA . PHE A 1 74 ? 29.035 11.169 1.924 1.00 79.56 74 PHE A CA 1
ATOM 585 C C . PHE A 1 74 ? 29.274 10.712 3.366 1.00 79.56 74 PHE A C 1
ATOM 587 O O . PHE A 1 74 ? 29.708 11.488 4.215 1.00 79.56 74 PHE A O 1
ATOM 594 N N . GLY A 1 75 ? 28.975 9.440 3.635 1.00 74.50 75 GLY A N 1
ATOM 595 C CA . GLY A 1 75 ? 29.140 8.837 4.957 1.00 74.50 75 GLY A CA 1
ATOM 596 C C . GLY A 1 75 ? 27.994 9.082 5.944 1.00 74.50 75 GLY A C 1
ATOM 597 O O . GLY A 1 75 ? 28.082 8.562 7.058 1.00 74.50 75 GLY A O 1
ATOM 598 N N . GLY A 1 76 ? 26.935 9.811 5.566 1.00 77.81 76 GLY A N 1
ATOM 599 C CA . GLY A 1 76 ? 25.735 9.936 6.394 1.00 77.81 76 GLY A CA 1
ATOM 600 C C . GLY A 1 76 ? 24.808 11.096 6.029 1.00 77.81 76 GLY A C 1
ATOM 601 O O . GLY A 1 76 ? 25.075 11.905 5.148 1.00 77.81 76 GLY A O 1
ATOM 602 N N . GLY A 1 77 ? 23.709 11.212 6.761 1.00 81.94 77 GLY A N 1
ATOM 603 C CA . GLY A 1 77 ? 22.780 12.325 6.621 1.00 81.94 77 GLY A CA 1
ATOM 604 C C . GLY A 1 77 ? 21.756 12.328 7.743 1.00 81.94 77 GLY A C 1
ATOM 605 O O . GLY A 1 77 ? 21.519 11.291 8.362 1.00 81.94 77 GLY A O 1
ATOM 606 N N . ASN A 1 78 ? 21.163 13.491 7.995 1.00 83.06 78 ASN A N 1
ATOM 607 C CA . ASN A 1 78 ? 20.198 13.695 9.071 1.00 83.06 78 ASN A CA 1
ATOM 608 C C . ASN A 1 78 ? 18.899 14.284 8.521 1.00 83.06 78 ASN A C 1
ATOM 610 O O . ASN A 1 78 ? 18.920 15.134 7.627 1.00 83.06 78 ASN A O 1
ATOM 614 N N . PHE A 1 79 ? 17.769 13.876 9.099 1.00 88.19 79 PHE A N 1
ATOM 615 C CA . PHE A 1 79 ? 16.500 14.561 8.879 1.00 88.19 79 PHE A CA 1
ATOM 616 C C . PHE A 1 79 ? 16.573 15.971 9.473 1.00 88.19 79 PHE A C 1
ATOM 618 O O . PHE A 1 79 ? 16.899 16.151 10.643 1.00 88.19 79 PHE A O 1
ATOM 625 N N . THR A 1 80 ? 16.258 16.975 8.661 1.00 92.25 80 THR A N 1
ATOM 626 C CA . THR A 1 80 ? 16.089 18.373 9.090 1.00 92.25 80 THR A CA 1
ATOM 627 C C . THR A 1 80 ? 14.614 18.744 9.230 1.00 92.25 80 THR A C 1
ATOM 629 O O . THR A 1 80 ? 14.274 19.721 9.891 1.00 92.25 80 THR A O 1
ATOM 632 N N . SER A 1 81 ? 13.718 17.959 8.627 1.00 94.56 81 SER A N 1
ATOM 633 C CA . SER A 1 81 ? 12.272 18.049 8.816 1.00 94.56 81 SER A CA 1
ATOM 634 C C . SER A 1 81 ? 11.650 16.661 8.632 1.00 94.56 81 SER A C 1
ATOM 636 O O . SER A 1 81 ? 12.001 15.990 7.656 1.00 94.56 81 SER A O 1
ATOM 638 N N . PRO A 1 82 ? 10.749 16.214 9.527 1.00 96.06 82 PRO A N 1
ATOM 639 C CA . PRO A 1 82 ? 10.157 14.885 9.438 1.00 96.06 82 PRO A CA 1
ATOM 640 C C . PRO A 1 82 ? 9.253 14.759 8.208 1.00 96.06 82 PRO A C 1
ATOM 642 O O . PRO A 1 82 ? 8.674 15.743 7.733 1.00 96.06 82 PRO A O 1
ATOM 645 N N . ILE A 1 83 ? 9.083 13.532 7.720 1.00 96.44 83 ILE A N 1
ATOM 646 C CA . ILE A 1 83 ? 7.991 13.223 6.795 1.00 96.44 83 ILE A CA 1
ATOM 647 C C . ILE A 1 83 ? 6.657 13.401 7.525 1.00 96.44 83 ILE A C 1
ATOM 649 O O . ILE A 1 83 ? 6.587 13.299 8.751 1.00 96.44 83 ILE A O 1
ATOM 653 N N . ARG A 1 84 ? 5.579 13.663 6.791 1.00 97.88 84 ARG A N 1
ATOM 654 C CA . ARG A 1 84 ? 4.236 13.763 7.376 1.00 97.88 84 ARG A CA 1
ATOM 655 C C . ARG A 1 84 ? 3.372 12.640 6.831 1.00 97.88 84 ARG A C 1
ATOM 657 O O . ARG A 1 84 ? 3.229 12.517 5.619 1.00 97.88 84 ARG A O 1
ATOM 664 N N . LEU A 1 85 ? 2.796 11.849 7.726 1.00 97.88 85 LEU A N 1
ATOM 665 C CA . LEU A 1 85 ? 1.886 10.763 7.389 1.00 97.88 85 LEU A CA 1
ATOM 666 C C . LEU A 1 85 ? 0.458 11.187 7.728 1.00 97.88 85 LEU A C 1
ATOM 668 O O . LEU A 1 85 ? 0.106 11.289 8.901 1.00 97.88 85 LEU A O 1
ATOM 672 N N . LEU A 1 86 ? -0.362 11.421 6.707 1.00 97.38 86 LEU A N 1
ATOM 673 C CA . LEU A 1 86 ? -1.792 11.653 6.864 1.00 97.38 86 LEU A CA 1
ATOM 674 C C . LEU A 1 86 ? -2.533 10.317 6.818 1.00 97.38 86 LEU A C 1
ATOM 676 O O . LEU A 1 86 ? -2.719 9.748 5.742 1.00 97.38 86 LEU A O 1
ATOM 680 N N . ILE A 1 87 ? -2.990 9.852 7.979 1.00 95.50 87 ILE A N 1
ATOM 681 C CA . ILE A 1 87 ? -3.936 8.741 8.079 1.00 95.50 87 ILE A CA 1
ATOM 682 C C . ILE A 1 87 ? -5.336 9.352 8.074 1.00 95.50 87 ILE A C 1
ATOM 684 O O . ILE A 1 87 ? -5.806 9.864 9.093 1.00 95.50 87 ILE A O 1
ATOM 688 N N . ASN A 1 88 ? -5.994 9.325 6.917 1.00 91.81 88 ASN A N 1
ATOM 689 C CA . ASN A 1 88 ? -7.384 9.748 6.783 1.00 91.81 88 ASN A CA 1
ATOM 690 C C . ASN A 1 88 ? -8.271 8.571 6.351 1.00 91.81 88 ASN A C 1
ATOM 692 O O . ASN A 1 88 ? -7.822 7.432 6.205 1.00 91.81 88 ASN A O 1
ATOM 696 N N . GLY A 1 89 ? -9.548 8.873 6.149 1.00 87.75 89 GLY A N 1
ATOM 697 C CA . GLY A 1 89 ? -10.500 7.965 5.540 1.00 87.75 89 GLY A CA 1
ATOM 698 C C . GLY A 1 89 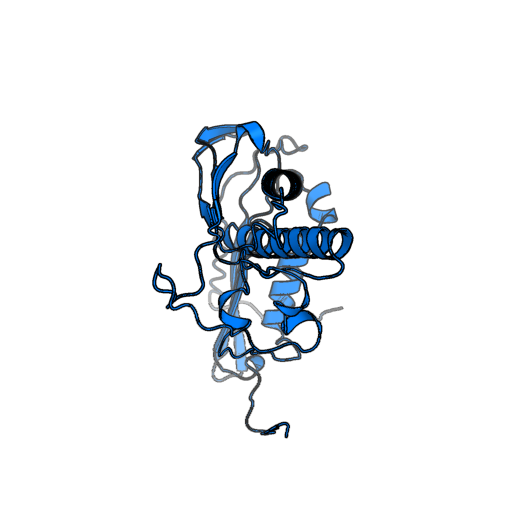? -11.732 7.855 6.409 1.00 87.75 89 GLY A C 1
ATOM 699 O O . GLY A 1 89 ? -12.111 8.812 7.095 1.00 87.75 89 GLY A O 1
ATOM 700 N N . ARG A 1 90 ? -12.367 6.687 6.373 1.00 89.50 90 ARG A N 1
ATOM 701 C CA . ARG A 1 90 ? -13.531 6.394 7.204 1.00 89.50 90 ARG A CA 1
ATOM 702 C C . ARG A 1 90 ? -13.363 5.055 7.880 1.00 89.50 90 ARG A C 1
ATOM 704 O O . ARG A 1 90 ? -13.012 4.086 7.222 1.00 89.50 90 ARG A O 1
ATOM 711 N N . ALA A 1 91 ? -13.660 4.978 9.163 1.00 92.00 91 ALA A N 1
ATOM 712 C CA . ALA A 1 91 ? -13.755 3.723 9.890 1.00 92.00 91 ALA A CA 1
ATOM 713 C C . ALA A 1 91 ? -14.897 3.815 10.899 1.00 92.00 91 ALA A C 1
ATOM 715 O O . ALA A 1 91 ? -15.253 4.899 11.356 1.00 92.00 91 ALA A O 1
ATOM 716 N N . THR A 1 92 ? -15.502 2.675 11.214 1.00 92.06 92 THR A N 1
ATOM 717 C CA . THR A 1 92 ? -16.582 2.601 12.199 1.00 92.06 92 THR A CA 1
ATOM 718 C C . THR A 1 92 ? -16.002 2.870 13.599 1.00 92.06 92 THR A C 1
ATOM 720 O O . THR A 1 92 ? -15.176 2.081 14.062 1.00 92.06 92 THR A O 1
ATOM 723 N N . PRO A 1 93 ? -16.380 3.964 14.293 1.00 89.56 93 PRO A N 1
ATOM 724 C CA . PRO A 1 93 ? -15.783 4.327 15.579 1.00 89.56 93 PRO A CA 1
ATOM 725 C C . PRO A 1 93 ? -16.472 3.657 16.768 1.00 89.56 93 PRO A C 1
ATOM 727 O O . PRO A 1 93 ? -15.948 3.690 17.873 1.00 89.56 93 PRO A O 1
ATOM 730 N N . LYS A 1 94 ? -17.670 3.100 16.565 1.00 90.19 94 LYS A N 1
ATOM 731 C CA . LYS A 1 94 ? -18.482 2.478 17.609 1.00 90.19 94 LYS A CA 1
ATOM 732 C C . LYS A 1 94 ? -19.405 1.415 17.036 1.00 90.19 94 LYS A C 1
ATOM 734 O O . LYS A 1 94 ? -19.843 1.533 15.890 1.00 90.19 94 LYS A O 1
ATOM 739 N N . ILE A 1 95 ? -19.749 0.435 17.860 1.00 89.62 95 ILE A N 1
ATOM 740 C CA . ILE A 1 95 ? -20.837 -0.511 17.609 1.00 89.62 95 ILE A CA 1
ATOM 741 C C . ILE A 1 95 ? -21.757 -0.547 18.833 1.00 89.62 95 ILE A C 1
ATOM 743 O O . ILE A 1 95 ? -21.311 -0.737 19.962 1.00 89.62 95 ILE A O 1
ATOM 747 N N . GLY A 1 96 ? -23.050 -0.297 18.625 1.00 88.19 96 GLY A N 1
ATOM 748 C CA . GLY A 1 96 ? -23.983 -0.058 19.726 1.00 88.19 96 GLY A CA 1
ATOM 749 C C . GLY A 1 96 ? -23.528 1.131 20.579 1.00 88.19 96 GLY A C 1
ATOM 750 O O . GLY A 1 96 ? -23.417 2.252 20.078 1.00 88.19 96 GLY A O 1
ATOM 751 N N . ASN A 1 97 ? -23.243 0.862 21.854 1.00 89.12 97 ASN A N 1
ATOM 752 C CA . ASN A 1 97 ? -22.730 1.845 22.814 1.00 89.12 97 ASN A CA 1
ATOM 753 C C . ASN A 1 97 ? -21.216 1.719 23.065 1.00 89.12 97 ASN A C 1
ATOM 755 O O . ASN A 1 97 ? -20.671 2.488 23.850 1.00 89.12 97 ASN A O 1
ATOM 759 N N . GLU A 1 98 ? -20.538 0.758 22.434 1.00 92.00 98 GLU A N 1
ATOM 760 C CA . GLU A 1 98 ? -19.110 0.515 22.640 1.00 92.00 98 GLU A CA 1
ATOM 761 C C . GLU A 1 98 ? -18.269 1.311 21.637 1.00 92.00 98 GLU A C 1
ATOM 763 O O . GLU A 1 98 ? -18.440 1.163 20.424 1.00 92.00 98 GLU A O 1
ATOM 768 N N . THR A 1 99 ? -17.338 2.126 22.139 1.00 91.44 99 THR A N 1
ATOM 769 C CA . THR A 1 99 ? -16.320 2.804 21.324 1.00 91.44 99 THR A CA 1
ATOM 770 C C . THR A 1 99 ? -15.205 1.834 20.938 1.00 91.44 99 THR A C 1
ATOM 772 O O . THR A 1 99 ? -14.744 1.021 21.738 1.00 91.44 99 THR A O 1
ATOM 775 N N . ILE A 1 100 ? -14.757 1.929 19.691 1.00 92.31 100 ILE A N 1
ATOM 776 C CA . ILE A 1 100 ? -13.720 1.083 19.113 1.00 92.31 100 ILE A CA 1
ATOM 777 C C . ILE A 1 100 ? -12.402 1.855 19.121 1.00 92.31 100 ILE A C 1
ATOM 779 O O . ILE A 1 100 ? -12.173 2.725 18.284 1.00 92.31 100 ILE A O 1
ATOM 783 N N . GLU A 1 101 ? -11.510 1.495 20.038 1.00 92.19 101 GLU A N 1
ATOM 784 C CA . GLU A 1 101 ? -10.178 2.092 20.145 1.00 92.19 101 GLU A CA 1
ATOM 785 C C . GLU A 1 101 ? -9.206 1.436 19.151 1.00 92.19 101 GLU A C 1
ATOM 787 O O . GLU A 1 101 ? -8.586 0.414 19.442 1.00 92.19 101 GLU A O 1
ATOM 792 N N . PHE A 1 102 ? -9.087 2.003 17.946 1.00 94.56 102 PHE A N 1
ATOM 793 C CA . PHE A 1 102 ? -8.192 1.490 16.893 1.00 94.56 102 PHE A CA 1
ATOM 794 C C . PHE A 1 102 ? -7.076 2.460 16.489 1.00 94.56 102 PHE A C 1
ATOM 796 O O . PHE A 1 102 ? -6.205 2.090 15.705 1.00 94.56 102 PHE A O 1
ATOM 803 N N . LYS A 1 103 ? -7.080 3.700 16.990 1.00 95.38 103 LYS A N 1
ATOM 804 C CA . LYS A 1 103 ? -6.121 4.731 16.567 1.00 95.38 103 LYS A CA 1
ATOM 805 C C . LYS A 1 103 ? -4.674 4.299 16.809 1.00 95.38 103 LYS A C 1
ATOM 807 O O . LYS A 1 103 ? -3.888 4.262 15.864 1.00 95.38 103 LYS A O 1
ATOM 812 N N . ASP A 1 104 ? -4.346 3.917 18.040 1.00 96.25 104 ASP A N 1
ATOM 813 C CA . ASP A 1 104 ? -2.980 3.524 18.404 1.00 96.25 104 ASP A CA 1
ATOM 814 C C . ASP A 1 104 ? -2.557 2.234 17.699 1.00 96.25 104 ASP A C 1
ATOM 816 O O . ASP A 1 104 ? -1.422 2.118 17.245 1.00 96.25 104 ASP A O 1
ATOM 820 N N . LEU A 1 105 ? -3.490 1.295 17.507 1.00 97.56 105 LEU A N 1
ATOM 821 C CA . LEU A 1 105 ? -3.258 0.083 16.721 1.00 97.56 105 LEU A CA 1
ATOM 822 C C . LEU A 1 105 ? -2.811 0.415 15.286 1.00 97.56 105 LEU A C 1
ATOM 824 O O . LEU A 1 105 ? -1.838 -0.157 14.787 1.00 97.56 105 LEU A O 1
ATOM 828 N N . LEU A 1 106 ? -3.502 1.344 14.621 1.00 97.69 106 LEU A N 1
ATOM 829 C CA . LEU A 1 106 ? -3.178 1.744 13.250 1.00 97.69 106 LEU A CA 1
ATOM 830 C C . LEU A 1 106 ? -1.884 2.562 13.173 1.00 97.69 106 LEU A C 1
ATOM 832 O O . LEU A 1 106 ? -1.085 2.341 12.265 1.00 97.69 106 LEU A O 1
ATOM 836 N N . ILE A 1 107 ? -1.633 3.452 14.136 1.00 98.06 107 ILE A N 1
ATOM 837 C CA . ILE A 1 107 ? -0.371 4.206 14.209 1.00 98.06 107 ILE A CA 1
ATOM 838 C C . ILE A 1 107 ? 0.811 3.257 14.431 1.00 98.06 107 ILE A C 1
ATOM 840 O O . ILE A 1 107 ? 1.811 3.364 13.726 1.00 98.06 107 ILE A O 1
ATOM 844 N N . ASN A 1 108 ? 0.682 2.286 15.336 1.00 98.44 108 ASN A N 1
ATOM 845 C CA . ASN A 1 108 ? 1.720 1.285 15.577 1.00 98.44 108 ASN A CA 1
ATOM 846 C C . ASN A 1 108 ? 1.963 0.423 14.336 1.00 98.44 108 ASN A C 1
ATOM 848 O O . ASN A 1 108 ? 3.112 0.143 14.005 1.00 98.44 108 ASN A O 1
ATOM 852 N N . THR A 1 109 ? 0.904 0.046 13.616 1.00 98.50 109 THR A N 1
ATOM 853 C CA . THR A 1 109 ? 1.025 -0.676 12.339 1.00 98.50 109 THR A CA 1
ATOM 854 C C . THR A 1 109 ? 1.817 0.139 11.316 1.00 98.50 109 THR A C 1
ATOM 856 O O . THR A 1 109 ? 2.725 -0.390 10.678 1.00 98.50 109 THR A O 1
ATOM 859 N N . ALA A 1 110 ? 1.519 1.436 11.189 1.00 98.25 110 ALA A N 1
ATOM 860 C CA . ALA A 1 110 ? 2.248 2.330 10.297 1.00 98.25 110 ALA A CA 1
ATOM 861 C C . ALA A 1 110 ? 3.716 2.508 10.703 1.00 98.25 110 ALA A C 1
ATOM 863 O O . ALA A 1 110 ? 4.584 2.529 9.832 1.00 98.25 110 ALA A O 1
ATOM 864 N N . ALA A 1 111 ? 3.992 2.600 12.006 1.00 98.31 111 ALA A N 1
ATOM 865 C CA . ALA A 1 111 ? 5.347 2.705 12.530 1.00 98.31 111 ALA A CA 1
ATOM 866 C C . ALA A 1 111 ? 6.195 1.489 12.145 1.00 98.31 111 ALA A C 1
ATOM 868 O O . ALA A 1 111 ? 7.220 1.656 11.489 1.00 98.31 111 ALA A O 1
ATOM 869 N N . HIS A 1 112 ? 5.718 0.278 12.452 1.00 98.31 112 HIS A N 1
ATOM 870 C CA . HIS A 1 112 ? 6.428 -0.960 12.117 1.00 98.31 112 HIS A CA 1
ATOM 871 C C . HIS A 1 112 ? 6.650 -1.094 10.607 1.00 98.31 112 HIS A C 1
ATOM 873 O O . HIS A 1 112 ? 7.755 -1.404 10.173 1.00 98.31 112 HIS A O 1
ATOM 879 N N . PHE A 1 113 ? 5.621 -0.803 9.805 1.00 97.69 113 PHE A N 1
ATOM 880 C CA . PHE A 1 113 ? 5.726 -0.855 8.349 1.00 97.69 113 PHE A CA 1
ATOM 881 C C . PHE A 1 113 ? 6.797 0.101 7.812 1.00 97.69 113 PHE A C 1
ATOM 883 O O . PHE A 1 113 ? 7.661 -0.307 7.042 1.00 97.69 113 PHE A O 1
ATOM 890 N N . LEU A 1 114 ? 6.774 1.374 8.215 1.00 96.38 114 LEU A N 1
ATOM 891 C CA . LEU A 1 114 ? 7.730 2.350 7.693 1.00 96.38 114 LEU A CA 1
ATOM 892 C C . LEU A 1 114 ? 9.159 2.087 8.180 1.00 96.38 114 LEU A C 1
ATOM 894 O O . LEU A 1 114 ? 10.085 2.288 7.401 1.00 96.38 114 LEU A O 1
ATOM 898 N N . GLU A 1 115 ? 9.351 1.623 9.415 1.00 95.19 115 GLU A N 1
ATOM 899 C CA . GLU A 1 115 ? 10.679 1.256 9.934 1.00 95.19 115 GLU A CA 1
ATOM 900 C C . GLU A 1 115 ? 11.255 -0.001 9.262 1.00 95.19 115 GLU A C 1
ATOM 902 O O . GLU A 1 115 ? 12.468 -0.102 9.082 1.00 95.19 115 GLU A O 1
ATOM 907 N N . GLU A 1 116 ? 10.408 -0.941 8.831 1.00 92.75 116 GLU A N 1
ATOM 908 C CA . GLU A 1 116 ? 10.837 -2.105 8.046 1.00 92.75 116 GLU A CA 1
ATOM 909 C C . GLU A 1 116 ? 11.233 -1.712 6.608 1.00 92.75 116 GLU A C 1
ATOM 911 O O . GLU A 1 116 ? 12.249 -2.158 6.054 1.00 92.75 116 GLU A O 1
ATOM 916 N N . GLU A 1 117 ? 10.422 -0.862 5.980 1.00 91.38 117 GLU A N 1
ATOM 917 C CA . GLU A 1 117 ? 10.567 -0.507 4.570 1.00 91.38 117 GLU A CA 1
ATOM 918 C C . GLU A 1 117 ? 11.679 0.525 4.324 1.00 91.38 117 GLU A C 1
ATOM 920 O O . GLU A 1 117 ? 12.460 0.388 3.365 1.00 91.38 117 GLU A O 1
ATOM 925 N N . LEU A 1 118 ? 11.788 1.529 5.201 1.00 88.69 118 LEU A N 1
ATOM 926 C CA . LEU A 1 118 ? 12.734 2.638 5.105 1.00 88.69 118 LEU A CA 1
ATOM 927 C C . LEU A 1 118 ? 13.968 2.389 5.978 1.00 88.69 118 LEU A C 1
ATOM 929 O O . LEU A 1 118 ? 13.901 2.272 7.197 1.00 88.69 118 LEU A O 1
ATOM 933 N N . ARG A 1 119 ? 15.148 2.371 5.353 1.00 82.19 119 ARG A N 1
ATOM 934 C CA . ARG A 1 119 ? 16.414 2.196 6.078 1.00 82.19 119 ARG A CA 1
ATOM 935 C C . ARG A 1 119 ? 16.775 3.425 6.892 1.00 82.19 119 ARG A C 1
ATOM 937 O O . ARG A 1 119 ? 16.639 4.546 6.408 1.00 82.19 119 ARG A O 1
ATOM 944 N N . ASN A 1 120 ? 17.363 3.196 8.068 1.00 83.75 120 ASN A N 1
ATOM 945 C CA . ASN A 1 120 ? 17.815 4.254 8.979 1.00 83.75 120 ASN A CA 1
ATOM 946 C C . ASN A 1 120 ? 16.700 5.254 9.326 1.00 83.75 120 ASN A C 1
ATOM 948 O O . ASN A 1 120 ? 16.969 6.429 9.567 1.00 83.75 120 ASN A O 1
ATOM 952 N N . PHE A 1 121 ? 15.454 4.784 9.319 1.00 89.62 121 PHE A N 1
ATOM 953 C CA . PHE A 1 121 ? 14.277 5.561 9.646 1.00 89.62 121 PHE A CA 1
ATOM 954 C C . PHE A 1 121 ? 13.812 5.189 11.049 1.00 89.62 121 PHE A C 1
ATOM 956 O O . PHE A 1 121 ? 13.664 4.011 11.363 1.00 89.62 121 PHE A O 1
ATOM 963 N N . LYS A 1 122 ? 13.596 6.197 11.891 1.00 94.12 122 LYS A N 1
ATOM 964 C CA . LYS A 1 122 ? 12.971 6.039 13.205 1.00 94.12 122 LYS A CA 1
ATOM 965 C C . LYS A 1 122 ? 11.646 6.768 13.171 1.00 94.12 122 LYS A C 1
ATOM 967 O O . LYS A 1 122 ? 11.630 7.992 13.045 1.00 94.12 122 LYS A O 1
ATOM 972 N N . PHE A 1 123 ? 10.538 6.046 13.280 1.00 96.69 123 PHE A N 1
ATOM 973 C CA . PHE A 1 123 ? 9.213 6.622 13.074 1.00 96.69 123 PHE A CA 1
ATOM 974 C C . PHE A 1 123 ? 8.935 7.778 14.038 1.00 96.69 123 PHE A C 1
ATOM 976 O O . PHE A 1 123 ? 8.471 8.829 13.606 1.00 96.69 123 PHE A O 1
ATOM 983 N N . GLN A 1 124 ? 9.301 7.619 15.312 1.00 95.62 124 GLN A N 1
ATOM 984 C CA . GLN A 1 124 ? 9.096 8.638 16.348 1.00 95.62 124 GLN A CA 1
ATOM 985 C C . GLN A 1 124 ? 9.849 9.948 16.068 1.00 95.62 124 GLN A C 1
ATOM 987 O O . GLN A 1 124 ? 9.326 11.030 16.322 1.00 95.62 124 GLN A O 1
ATOM 992 N N . ASP A 1 125 ? 11.057 9.855 15.508 1.00 94.69 125 ASP A N 1
ATOM 993 C CA . ASP A 1 125 ? 11.923 11.016 15.278 1.00 94.69 125 ASP A CA 1
ATOM 994 C C . ASP A 1 125 ? 11.724 11.619 13.880 1.00 94.69 125 ASP A C 1
ATOM 996 O O . ASP A 1 125 ? 12.018 12.791 13.634 1.00 94.69 125 ASP A O 1
ATOM 1000 N N . ASN A 1 126 ? 11.309 10.802 12.910 1.00 95.38 126 ASN A N 1
ATOM 1001 C CA . ASN A 1 126 ? 11.355 11.143 11.488 1.00 95.38 126 ASN A CA 1
ATOM 1002 C C . ASN A 1 126 ? 9.971 11.230 10.843 1.00 95.38 126 ASN A C 1
ATOM 1004 O O . ASN A 1 126 ? 9.887 11.647 9.687 1.00 95.38 126 ASN A O 1
ATOM 1008 N N . CYS A 1 127 ? 8.896 10.897 11.564 1.00 97.44 127 CYS A N 1
ATOM 1009 C CA . CYS A 1 127 ? 7.521 10.984 11.087 1.00 97.44 127 CYS A CA 1
ATOM 1010 C C . CYS A 1 127 ? 6.653 11.851 12.002 1.00 97.44 127 CYS A C 1
ATOM 1012 O O . CYS A 1 127 ? 6.620 11.676 13.216 1.00 97.44 127 CYS A O 1
ATOM 1014 N N . ARG A 1 128 ? 5.860 12.741 11.406 1.00 97.81 128 ARG A N 1
ATOM 1015 C CA . ARG A 1 128 ? 4.734 13.399 12.070 1.00 97.81 128 ARG A CA 1
ATOM 1016 C C . ARG A 1 128 ? 3.430 12.797 11.563 1.00 97.81 128 ARG A C 1
ATOM 1018 O O . ARG A 1 128 ? 3.086 12.969 10.393 1.00 97.81 128 ARG A O 1
ATOM 1025 N N . VAL A 1 129 ? 2.670 12.171 12.455 1.00 97.75 129 VAL A N 1
ATOM 1026 C CA . VAL A 1 129 ? 1.340 11.644 12.130 1.00 97.75 129 VAL A CA 1
ATOM 1027 C C . VAL A 1 129 ? 0.296 12.760 12.169 1.00 97.75 129 VAL A C 1
ATOM 1029 O O . VAL A 1 129 ? 0.227 13.543 13.116 1.00 97.75 129 VAL A O 1
ATOM 1032 N N . MET A 1 130 ? -0.532 12.816 11.132 1.00 97.06 130 MET A N 1
ATOM 1033 C CA . MET A 1 130 ? -1.733 13.637 11.034 1.00 97.06 130 MET A CA 1
ATOM 1034 C C . MET A 1 130 ? -2.929 12.688 10.963 1.00 97.06 130 MET A C 1
ATOM 1036 O O . MET A 1 130 ? -3.021 11.871 10.048 1.00 97.06 130 MET A O 1
ATOM 1040 N N . TRP A 1 131 ? -3.814 12.757 11.954 1.00 93.94 131 TRP A N 1
ATOM 1041 C CA . TRP A 1 131 ? -4.965 11.866 12.062 1.00 93.94 131 TRP A CA 1
ATOM 1042 C C . TRP A 1 131 ? -6.238 12.601 11.659 1.00 93.94 131 TRP A C 1
ATOM 1044 O O . TRP A 1 131 ? -6.695 13.470 12.391 1.00 93.94 131 TRP A O 1
ATOM 1054 N N . GLU A 1 132 ? -6.817 12.210 10.528 1.00 90.88 132 GLU A N 1
ATOM 1055 C CA . GLU A 1 132 ? -8.041 12.799 9.968 1.00 90.88 132 GLU A CA 1
ATOM 1056 C C . GLU A 1 132 ? -9.029 11.690 9.569 1.00 90.88 132 GLU A C 1
ATOM 1058 O O . GLU A 1 132 ? -9.668 11.728 8.514 1.00 90.88 132 GLU A O 1
ATOM 1063 N N . ASN A 1 133 ? -9.110 10.622 10.372 1.00 83.88 133 ASN A N 1
ATOM 1064 C CA . ASN A 1 133 ? -10.106 9.578 10.154 1.00 83.88 133 ASN A CA 1
ATOM 1065 C C . ASN A 1 133 ? -11.479 10.081 10.609 1.00 83.88 133 ASN A C 1
ATOM 1067 O O . ASN A 1 133 ? -11.663 10.446 11.771 1.00 83.88 133 ASN A O 1
ATOM 1071 N N . THR A 1 134 ? -12.437 10.094 9.686 1.00 74.75 134 THR A N 1
ATOM 1072 C CA . THR A 1 134 ? -13.783 10.606 9.939 1.00 74.75 134 THR A CA 1
ATOM 1073 C C . THR A 1 134 ? -14.771 9.464 10.098 1.00 74.75 134 THR A C 1
ATOM 1075 O O . THR A 1 134 ? -14.805 8.518 9.314 1.00 74.75 134 THR A O 1
ATOM 1078 N N . SER A 1 135 ? -15.652 9.589 11.078 1.00 62.62 135 SER A N 1
ATOM 1079 C CA . SER A 1 135 ? -16.809 8.710 11.220 1.00 62.62 135 SER A CA 1
ATOM 1080 C C . SER A 1 135 ? -18.099 9.341 10.711 1.00 62.62 135 SER A C 1
ATOM 1082 O O . SER A 1 135 ? -1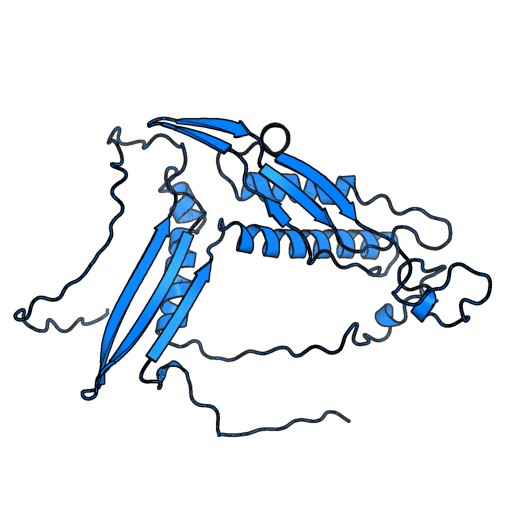9.156 8.737 10.877 1.00 62.62 135 SER A O 1
ATOM 1084 N N . ASN A 1 136 ? -18.031 10.528 10.087 1.00 57.34 136 ASN A N 1
ATOM 1085 C CA . ASN A 1 136 ? -19.202 11.278 9.629 1.00 57.34 136 ASN A CA 1
ATOM 1086 C C . ASN A 1 136 ? -20.200 10.356 8.931 1.00 57.34 136 ASN A C 1
ATOM 1088 O O . ASN A 1 136 ? -19.816 9.428 8.212 1.00 57.34 136 ASN A O 1
ATOM 1092 N N . SER A 1 137 ? -21.483 10.599 9.168 1.00 51.19 137 SER A N 1
ATOM 1093 C CA . SER A 1 137 ? -22.578 9.837 8.580 1.00 51.19 137 SER A CA 1
ATOM 1094 C C . SER A 1 137 ? -22.449 9.787 7.045 1.00 51.19 137 SER A C 1
ATOM 1096 O O . SER A 1 137 ? -21.815 10.633 6.412 1.00 51.19 137 SER A O 1
ATOM 1098 N N . THR A 1 138 ? -22.945 8.715 6.416 1.00 52.34 138 THR A N 1
ATOM 1099 C CA . THR A 1 138 ? -22.923 8.569 4.948 1.00 52.34 138 THR A CA 1
ATOM 1100 C C . THR A 1 138 ? -23.455 9.841 4.277 1.00 52.34 138 THR A C 1
ATOM 1102 O O . THR A 1 138 ? -24.423 10.417 4.766 1.00 52.34 138 THR A O 1
ATOM 1105 N N . ARG A 1 139 ? -22.820 10.287 3.176 1.00 43.22 139 ARG A N 1
ATOM 1106 C CA . ARG A 1 139 ? -23.269 11.453 2.389 1.00 43.22 139 ARG A CA 1
ATOM 1107 C C . ARG A 1 139 ? -24.794 11.402 2.208 1.00 43.22 139 ARG A C 1
ATOM 1109 O O . ARG A 1 139 ? -25.307 10.376 1.767 1.00 43.22 139 ARG A O 1
ATOM 1116 N N . GLY A 1 140 ? -25.484 12.490 2.560 1.00 41.91 140 GLY A N 1
ATOM 1117 C CA . GLY A 1 140 ? -26.948 12.602 2.474 1.00 41.91 140 GLY A CA 1
ATOM 1118 C C . GLY A 1 140 ? -27.710 12.416 3.792 1.00 41.91 140 GLY A C 1
ATOM 1119 O O . GLY A 1 140 ? -28.935 12.427 3.781 1.00 41.91 140 GLY A O 1
ATOM 1120 N N . MET A 1 141 ? -27.020 12.262 4.923 1.00 45.59 141 MET A N 1
ATOM 1121 C CA . MET A 1 141 ? -27.656 12.291 6.241 1.00 45.59 141 MET A CA 1
ATOM 1122 C C . MET A 1 141 ? -27.819 13.742 6.701 1.00 45.59 141 MET A C 1
ATOM 1124 O O . MET A 1 141 ? -26.834 14.432 6.949 1.00 45.59 141 MET A O 1
ATOM 1128 N N . ILE A 1 142 ? -29.069 14.196 6.789 1.00 46.00 142 ILE A N 1
ATOM 1129 C CA . ILE A 1 142 ? -29.434 15.434 7.481 1.00 46.00 142 ILE A CA 1
ATOM 1130 C C . ILE A 1 142 ? -29.296 15.149 8.979 1.00 46.00 142 ILE A C 1
ATOM 1132 O O . ILE A 1 142 ? -29.812 14.140 9.463 1.00 46.00 142 ILE A O 1
ATOM 1136 N N . GLU A 1 143 ? -28.587 16.002 9.715 1.00 43.84 143 GLU A N 1
ATOM 1137 C CA . GLU A 1 143 ? -28.624 15.971 11.177 1.00 43.84 143 GLU A CA 1
ATOM 1138 C C . GLU A 1 143 ? -30.056 16.313 11.629 1.00 43.84 143 GLU A C 1
ATOM 1140 O O . GLU A 1 143 ? -30.494 17.455 11.525 1.00 43.84 143 GLU A O 1
ATOM 1145 N N . GLY A 1 144 ? -30.827 15.300 12.037 1.00 48.97 144 GLY A N 1
ATOM 1146 C CA . GLY A 1 144 ? -32.220 15.445 12.470 1.00 48.97 144 GLY A CA 1
ATOM 1147 C C . GLY A 1 144 ? -32.974 14.112 12.570 1.00 48.97 144 GLY A C 1
ATOM 1148 O O . GLY A 1 144 ? -32.556 13.104 12.001 1.00 48.97 144 GLY A O 1
ATOM 1149 N N . GLU A 1 145 ? -34.111 14.115 13.278 1.00 46.12 145 GLU A N 1
ATOM 1150 C CA . GLU A 1 145 ? -34.984 12.963 13.609 1.00 46.12 145 GLU A CA 1
ATOM 1151 C C . GLU A 1 145 ? -35.642 12.248 12.402 1.00 46.12 145 GLU A C 1
ATOM 1153 O O . GLU A 1 145 ? -36.555 11.438 12.555 1.00 46.12 145 GLU A O 1
ATOM 1158 N N . HIS A 1 146 ? -35.186 12.509 11.176 1.00 45.47 146 HIS A N 1
ATOM 1159 C CA . HIS A 1 146 ? -35.721 11.926 9.941 1.00 45.47 146 HIS A CA 1
ATOM 1160 C C . HIS A 1 146 ? -34.701 11.049 9.201 1.00 45.47 146 HIS A C 1
ATOM 1162 O O . HIS A 1 146 ? -34.754 10.895 7.981 1.00 45.47 146 HIS A O 1
ATOM 1168 N N . GLY A 1 147 ? -33.770 10.434 9.933 1.00 48.81 147 GLY A N 1
ATOM 1169 C CA . GLY A 1 147 ? -32.977 9.324 9.410 1.00 48.81 147 GLY A CA 1
ATOM 1170 C C . GLY A 1 147 ? -33.862 8.088 9.278 1.00 48.81 147 GLY A C 1
ATOM 1171 O O . GLY A 1 147 ? -34.275 7.519 10.285 1.00 48.81 147 GLY A O 1
ATOM 1172 N N . GLY A 1 148 ? -34.191 7.679 8.052 1.00 51.25 148 GLY A N 1
ATOM 1173 C CA . GLY A 1 148 ? -34.990 6.475 7.819 1.00 51.25 148 GLY A CA 1
ATOM 1174 C C . GLY A 1 148 ? -34.416 5.246 8.542 1.00 51.25 148 GLY A C 1
ATOM 1175 O O . GLY A 1 148 ? -33.208 5.109 8.713 1.00 51.25 148 GLY A O 1
ATOM 1176 N N . ASN A 1 149 ? -35.273 4.294 8.921 1.00 56.94 149 ASN A N 1
ATOM 1177 C CA . ASN A 1 149 ? -34.881 3.062 9.632 1.00 56.94 149 ASN A CA 1
ATOM 1178 C C . ASN A 1 149 ? -34.056 2.065 8.786 1.00 56.94 149 ASN A C 1
ATOM 1180 O O . ASN A 1 149 ? -33.852 0.920 9.190 1.00 56.94 149 ASN A O 1
ATOM 1184 N N . SER A 1 150 ? -33.600 2.461 7.595 1.00 56.97 150 SER A N 1
ATOM 1185 C CA . SER A 1 150 ? -32.840 1.578 6.716 1.00 56.97 150 SER A CA 1
ATOM 1186 C C . SER A 1 150 ? -31.421 1.351 7.264 1.00 56.97 150 SER A C 1
ATOM 1188 O O . SER A 1 150 ? -30.721 2.321 7.569 1.00 56.97 150 SER A O 1
ATOM 1190 N N . PRO A 1 151 ? -30.935 0.095 7.311 1.00 59.06 151 PRO A N 1
ATOM 1191 C CA . PRO A 1 151 ? -29.565 -0.245 7.715 1.00 59.06 151 PRO A CA 1
ATOM 1192 C C . PRO A 1 151 ? -28.471 0.547 6.981 1.00 59.06 151 PRO A C 1
ATOM 1194 O O . PRO A 1 151 ? -27.370 0.718 7.495 1.00 59.06 151 PRO A O 1
ATOM 1197 N N . ILE A 1 152 ? -28.765 1.087 5.789 1.00 61.19 152 ILE A N 1
ATOM 1198 C CA . ILE A 1 152 ? -27.830 1.918 5.017 1.00 61.19 152 ILE A CA 1
ATOM 1199 C C . ILE A 1 152 ? -27.383 3.189 5.758 1.00 61.19 152 ILE A C 1
ATOM 1201 O O . ILE A 1 152 ? -26.247 3.634 5.577 1.00 61.19 152 ILE A O 1
ATOM 1205 N N . HIS A 1 153 ? -28.242 3.737 6.622 1.00 64.12 153 HIS A N 1
ATOM 1206 C CA . HIS A 1 153 ? -27.980 4.954 7.393 1.00 64.12 153 HIS A CA 1
ATOM 1207 C C . HIS A 1 153 ? -27.031 4.711 8.576 1.00 64.12 153 HIS A C 1
ATOM 1209 O O . HIS A 1 153 ? -26.348 5.633 9.019 1.00 64.12 153 HIS A O 1
ATOM 1215 N N . TYR A 1 154 ? -26.924 3.459 9.031 1.00 69.69 154 TYR A N 1
ATOM 1216 C CA . TYR A 1 154 ? -26.152 3.060 10.210 1.00 69.69 154 TYR A CA 1
ATOM 1217 C C . TYR A 1 154 ? -24.855 2.320 9.866 1.00 69.69 154 TYR A C 1
ATOM 1219 O O . TYR A 1 154 ? -24.166 1.851 10.759 1.00 69.69 154 TYR A O 1
ATOM 1227 N N . ARG A 1 155 ? -24.445 2.238 8.594 1.00 74.12 155 ARG A N 1
ATOM 1228 C CA . ARG A 1 155 ? -23.286 1.409 8.198 1.00 74.12 155 ARG A CA 1
ATOM 1229 C C . ARG A 1 155 ? -21.944 1.791 8.834 1.00 74.12 155 ARG A C 1
ATOM 1231 O O . ARG A 1 155 ? -21.091 0.927 8.976 1.00 74.12 155 ARG A O 1
ATOM 1238 N N . PHE A 1 156 ? -21.744 3.066 9.173 1.00 80.69 156 PHE A N 1
ATOM 1239 C CA . PHE A 1 156 ? -20.558 3.544 9.909 1.00 80.69 156 PHE A CA 1
ATOM 1240 C C . PHE A 1 156 ? -20.830 3.756 11.408 1.00 80.69 156 PHE A C 1
ATOM 1242 O O . PHE A 1 156 ? -19.917 4.096 12.148 1.00 80.69 156 PHE A O 1
ATOM 1249 N N . HIS A 1 157 ? -22.071 3.547 11.854 1.00 85.62 157 HIS A N 1
ATOM 1250 C CA . HIS A 1 157 ? -22.501 3.615 13.252 1.00 85.62 157 HIS A CA 1
ATOM 1251 C C . HIS A 1 157 ? -23.512 2.488 13.551 1.00 85.62 157 HIS A C 1
ATOM 1253 O O . HIS A 1 157 ? -24.666 2.775 13.887 1.00 85.62 157 HIS A O 1
ATOM 1259 N N . PRO A 1 158 ? -23.129 1.210 13.360 1.00 88.25 158 PRO A N 1
ATOM 1260 C CA . PRO A 1 158 ? -24.050 0.091 13.502 1.00 88.25 158 PRO A CA 1
ATOM 1261 C C . PRO A 1 158 ? -24.488 -0.033 14.961 1.00 88.25 158 PRO A C 1
ATOM 1263 O O . PRO A 1 158 ? -23.662 0.028 15.870 1.00 88.25 158 PRO A O 1
ATOM 1266 N N . ARG A 1 159 ? -25.782 -0.246 15.218 1.00 88.31 159 ARG A N 1
ATOM 1267 C CA . ARG A 1 159 ? -26.280 -0.497 16.584 1.00 88.31 159 ARG A CA 1
ATOM 1268 C C . ARG A 1 159 ? -25.982 -1.928 17.022 1.00 88.31 159 ARG A C 1
ATOM 1270 O O . ARG A 1 159 ? -25.830 -2.203 18.205 1.00 88.31 159 ARG A O 1
ATOM 1277 N N . ASN A 1 160 ? -25.941 -2.839 16.057 1.00 89.12 160 ASN A N 1
ATOM 1278 C CA . ASN A 1 160 ? -25.592 -4.247 16.203 1.00 89.12 160 ASN A CA 1
ATOM 1279 C C . ASN A 1 160 ? -25.226 -4.821 14.821 1.00 89.12 160 ASN A C 1
ATOM 1281 O O . ASN A 1 160 ? -25.335 -4.135 13.805 1.00 89.12 160 ASN A O 1
ATOM 1285 N N . LEU A 1 161 ? -24.836 -6.097 14.767 1.00 88.25 161 LEU A N 1
ATOM 1286 C CA . LEU A 1 161 ? -24.407 -6.758 13.528 1.00 88.25 161 LEU A CA 1
ATOM 1287 C C . LEU A 1 161 ? -25.487 -6.819 12.430 1.00 88.25 161 LEU A C 1
ATOM 1289 O O . LEU A 1 161 ? -25.145 -6.939 11.258 1.00 88.25 161 LEU A O 1
ATOM 1293 N N . LYS A 1 162 ? -26.781 -6.687 12.762 1.00 85.94 162 LYS A N 1
ATOM 1294 C CA . LYS A 1 162 ? -27.860 -6.659 11.755 1.00 85.94 162 LYS A CA 1
ATOM 1295 C C . LYS A 1 162 ? -27.837 -5.384 10.908 1.00 85.94 162 LYS A C 1
ATOM 1297 O O . LYS A 1 162 ? -28.352 -5.398 9.794 1.00 85.94 162 LYS A O 1
ATOM 1302 N N . ASP A 1 163 ? -27.212 -4.313 11.402 1.00 85.88 163 ASP A N 1
ATOM 1303 C CA . ASP A 1 163 ? -27.005 -3.076 10.640 1.00 85.88 163 ASP A CA 1
ATOM 1304 C C . ASP A 1 163 ? -25.830 -3.192 9.636 1.00 85.88 163 ASP A C 1
ATOM 1306 O O . ASP A 1 163 ? -25.531 -2.232 8.926 1.00 85.88 163 ASP A O 1
ATOM 1310 N N . LEU A 1 164 ? -25.182 -4.365 9.540 1.00 83.56 164 LEU A N 1
ATOM 1311 C CA . LEU A 1 164 ? -24.097 -4.681 8.602 1.00 83.56 164 LEU A CA 1
ATOM 1312 C C . LEU A 1 164 ? -24.564 -5.719 7.570 1.00 83.56 164 LEU A C 1
ATOM 1314 O O . LEU A 1 164 ? -24.155 -6.884 7.635 1.00 83.56 164 LEU A O 1
ATOM 1318 N N . PRO A 1 165 ? -25.422 -5.347 6.604 1.00 77.06 165 PRO A N 1
ATOM 1319 C CA . PRO A 1 165 ? -25.901 -6.289 5.594 1.00 77.06 165 PRO A CA 1
ATOM 1320 C C . PRO A 1 165 ? -24.752 -6.929 4.798 1.00 77.06 165 PRO A C 1
ATOM 1322 O O . PRO A 1 165 ? -24.866 -8.087 4.394 1.00 77.06 165 PRO A O 1
ATOM 1325 N N . GLU A 1 166 ? -23.620 -6.225 4.648 1.00 79.75 166 GLU A N 1
ATOM 1326 C CA . GLU A 1 166 ? -22.420 -6.735 3.977 1.00 79.75 166 GLU A CA 1
ATOM 1327 C C . GLU A 1 166 ? -21.834 -7.998 4.634 1.00 79.75 166 GLU A C 1
ATOM 1329 O O . GLU A 1 166 ? -21.174 -8.775 3.949 1.00 79.75 166 GLU A O 1
ATOM 1334 N N . SER A 1 167 ? -22.090 -8.224 5.930 1.00 78.25 167 SER A N 1
ATOM 1335 C CA . SER A 1 167 ? -21.573 -9.386 6.672 1.00 78.25 167 SER A CA 1
ATOM 1336 C C . SER A 1 167 ? -22.178 -10.720 6.223 1.00 78.25 167 SER A C 1
ATOM 1338 O O . SER A 1 167 ? -21.528 -11.756 6.328 1.00 78.25 167 SER A O 1
ATOM 1340 N N . THR A 1 168 ? -23.410 -10.703 5.708 1.00 81.00 168 THR A N 1
ATOM 1341 C CA . THR A 1 168 ? -24.127 -11.910 5.255 1.00 81.00 168 THR A CA 1
ATOM 1342 C C . THR A 1 168 ? -24.161 -12.013 3.739 1.00 81.00 168 THR A C 1
ATOM 1344 O O . THR A 1 168 ? -24.041 -13.103 3.181 1.00 81.00 168 THR A O 1
ATOM 1347 N N . LYS A 1 169 ? -24.309 -10.875 3.056 1.00 84.38 169 LYS A N 1
ATOM 1348 C CA . LYS A 1 169 ? -24.308 -10.792 1.602 1.00 84.38 169 LYS A CA 1
ATOM 1349 C C . LYS A 1 169 ? -23.515 -9.559 1.177 1.00 84.38 169 LYS A C 1
ATOM 1351 O O . LYS A 1 169 ?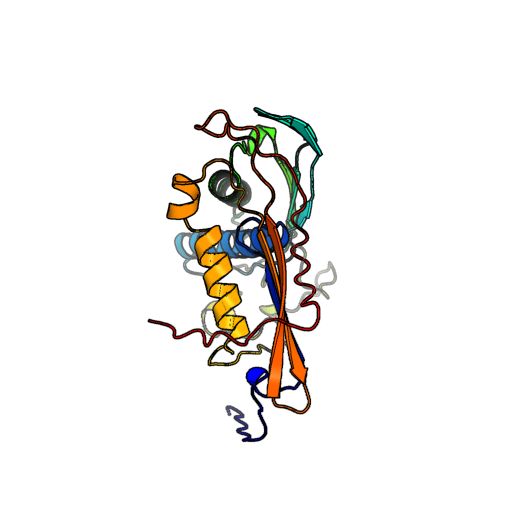 -24.015 -8.443 1.336 1.00 84.38 169 LYS A O 1
ATOM 1356 N N . PRO A 1 170 ? -22.321 -9.737 0.588 1.00 82.69 170 PRO A N 1
ATOM 1357 C CA . PRO A 1 170 ? -21.563 -8.625 0.044 1.00 82.69 170 PRO A CA 1
ATOM 1358 C C . PRO A 1 170 ? -22.410 -7.865 -0.978 1.00 82.69 170 PRO A C 1
ATOM 1360 O O . PRO A 1 170 ? -22.950 -8.441 -1.925 1.00 82.69 170 PRO A O 1
ATOM 1363 N N . ILE A 1 171 ? -22.540 -6.563 -0.761 1.00 85.06 171 ILE A N 1
ATOM 1364 C CA . ILE A 1 171 ? -23.171 -5.627 -1.688 1.00 85.06 171 ILE A CA 1
ATOM 1365 C C . ILE A 1 171 ? -22.112 -4.643 -2.153 1.00 85.06 171 ILE A C 1
ATOM 1367 O O . ILE A 1 171 ? -21.236 -4.264 -1.373 1.00 85.06 171 ILE A O 1
ATOM 1371 N N . SER A 1 172 ? -22.196 -4.226 -3.416 1.00 87.06 172 SER A N 1
ATOM 1372 C CA . SER A 1 172 ? -21.254 -3.240 -3.934 1.00 87.06 172 SER A CA 1
ATOM 1373 C C . SER A 1 172 ? -21.318 -1.972 -3.087 1.00 87.06 172 SER A C 1
ATOM 1375 O O . SER A 1 172 ? -22.402 -1.483 -2.752 1.00 87.06 172 SER A O 1
ATOM 1377 N N . ASN A 1 173 ? -20.154 -1.467 -2.693 1.00 84.12 173 ASN A N 1
ATOM 1378 C CA . ASN A 1 173 ? -20.043 -0.221 -1.945 1.00 84.12 173 ASN A CA 1
ATOM 1379 C C . ASN A 1 173 ? -20.122 1.010 -2.861 1.00 84.12 173 ASN A C 1
ATOM 1381 O O . ASN A 1 173 ? -20.456 2.080 -2.358 1.00 84.12 173 ASN A O 1
ATOM 1385 N N . ASP A 1 174 ? -19.835 0.834 -4.153 1.00 87.38 174 ASP A N 1
ATOM 1386 C CA . ASP A 1 174 ? -19.836 1.861 -5.191 1.00 87.38 174 ASP A CA 1
ATOM 1387 C C . ASP A 1 174 ? -20.078 1.239 -6.585 1.00 87.38 174 ASP A C 1
ATOM 1389 O O . ASP A 1 174 ? -20.122 0.014 -6.738 1.00 87.38 174 ASP A O 1
ATOM 1393 N N . THR A 1 175 ? -20.230 2.072 -7.613 1.00 93.19 175 THR A N 1
ATOM 1394 C CA . THR A 1 175 ? -20.226 1.650 -9.021 1.00 93.19 175 THR A CA 1
ATOM 1395 C C . THR A 1 175 ? -18.800 1.734 -9.559 1.00 93.19 175 THR A C 1
ATOM 1397 O O . THR A 1 175 ? -18.354 2.794 -9.985 1.00 93.19 175 THR A O 1
ATOM 1400 N N . ALA A 1 176 ? -18.081 0.612 -9.529 1.00 93.56 176 ALA A N 1
ATOM 1401 C CA . ALA A 1 176 ? -16.679 0.525 -9.934 1.00 93.56 176 ALA A CA 1
ATOM 1402 C C . ALA A 1 176 ? -16.447 -0.602 -10.954 1.00 93.56 176 ALA A C 1
ATOM 1404 O O . ALA A 1 176 ? -17.209 -1.569 -11.012 1.00 93.56 176 ALA A O 1
ATOM 1405 N N . VAL A 1 177 ? -15.372 -0.484 -11.739 1.00 95.62 177 VAL A N 1
ATOM 1406 C CA . VAL A 1 177 ? -14.912 -1.507 -12.688 1.00 95.62 177 VAL A CA 1
ATOM 1407 C C . VAL A 1 177 ? -13.480 -1.916 -12.349 1.00 95.62 177 VAL A C 1
ATOM 1409 O O . VAL A 1 177 ? -12.627 -1.065 -12.112 1.00 95.62 177 VAL A O 1
ATOM 1412 N N . GLY A 1 178 ? -13.227 -3.223 -12.307 1.00 95.19 178 GLY A N 1
ATOM 1413 C CA . GLY A 1 178 ? -11.880 -3.783 -12.222 1.00 95.19 178 GLY A CA 1
ATOM 1414 C C . GLY A 1 178 ? -11.423 -4.247 -13.601 1.00 95.19 178 GLY A C 1
ATOM 1415 O O . GLY A 1 178 ? -12.187 -4.904 -14.307 1.00 95.19 178 GLY A O 1
ATOM 1416 N N . CYS A 1 179 ? -10.185 -3.925 -13.969 1.00 93.81 179 CYS A N 1
ATOM 1417 C CA . CYS A 1 179 ? -9.566 -4.349 -15.222 1.00 93.81 179 CYS A CA 1
ATOM 1418 C C . CYS A 1 179 ? -8.337 -5.206 -14.914 1.00 93.81 179 CYS A C 1
ATOM 1420 O O . CYS A 1 179 ? -7.539 -4.856 -14.047 1.00 93.81 179 CYS A O 1
ATOM 1422 N N . SER A 1 180 ? -8.174 -6.315 -15.627 1.00 92.94 180 SER A N 1
ATOM 1423 C CA . SER A 1 180 ? -7.000 -7.181 -15.524 1.00 92.94 180 SER A CA 1
ATOM 1424 C C . SER A 1 180 ? -6.764 -7.910 -16.843 1.00 92.94 180 SER A C 1
ATOM 1426 O O . SER A 1 180 ? -7.674 -8.042 -17.665 1.00 92.94 180 SER A O 1
ATOM 1428 N N . TRP A 1 181 ? -5.534 -8.370 -17.055 1.00 92.19 181 TRP A N 1
ATOM 1429 C CA . TRP A 1 181 ? -5.145 -9.177 -18.208 1.00 92.19 181 TRP A CA 1
ATOM 1430 C C . TRP A 1 181 ? -4.050 -10.168 -17.819 1.00 92.19 181 TRP A C 1
ATOM 1432 O O . TRP A 1 181 ? -3.369 -10.005 -16.806 1.00 92.19 181 TRP A O 1
ATOM 1442 N N . ALA A 1 182 ? -3.912 -11.216 -18.626 1.00 92.56 182 ALA A N 1
ATOM 1443 C CA . ALA A 1 182 ? -2.840 -12.196 -18.550 1.00 92.56 182 ALA A CA 1
ATOM 1444 C C . ALA A 1 182 ? -2.647 -12.849 -19.936 1.00 92.56 182 ALA A C 1
ATOM 1446 O O . ALA A 1 182 ? -3.624 -12.951 -20.685 1.00 92.56 182 ALA A O 1
ATOM 1447 N N . PRO A 1 183 ? -1.438 -13.337 -20.273 1.00 93.44 183 PRO A N 1
ATOM 1448 C CA . PRO A 1 183 ? -0.190 -13.169 -19.523 1.00 93.44 183 PRO A CA 1
ATOM 1449 C C . PRO A 1 183 ? 0.378 -11.745 -19.654 1.00 93.44 183 PRO A C 1
ATOM 1451 O O . PRO A 1 183 ? -0.114 -10.947 -20.450 1.00 93.44 183 PRO A O 1
ATOM 1454 N N . TYR A 1 184 ? 1.428 -11.451 -18.882 1.00 95.19 184 TYR A N 1
ATOM 1455 C CA . TYR A 1 184 ? 2.230 -10.245 -19.086 1.00 95.19 184 TYR A CA 1
ATOM 1456 C C . TYR A 1 184 ? 2.921 -10.260 -20.456 1.00 95.19 184 TYR A C 1
ATOM 1458 O O . TYR A 1 184 ? 3.345 -11.317 -20.937 1.00 95.19 184 TYR A O 1
ATOM 1466 N N . SER A 1 185 ? 3.089 -9.085 -21.059 1.00 93.56 185 SER A N 1
ATOM 1467 C CA . SER A 1 185 ? 3.988 -8.887 -22.191 1.00 93.56 185 SER A CA 1
ATOM 1468 C C . SER A 1 185 ? 5.456 -9.097 -21.776 1.00 93.56 185 SER A C 1
ATOM 1470 O O . SER A 1 185 ? 5.788 -9.052 -20.585 1.00 93.56 185 SER A O 1
ATOM 1472 N N . PRO A 1 186 ? 6.379 -9.304 -22.733 1.00 92.75 186 PRO A N 1
ATOM 1473 C CA . PRO A 1 186 ? 7.800 -9.425 -22.418 1.00 92.75 186 PRO A CA 1
ATOM 1474 C C . PRO A 1 186 ? 8.369 -8.231 -21.634 1.00 92.75 186 PRO A C 1
ATOM 1476 O O . PRO A 1 186 ? 9.173 -8.436 -20.728 1.00 92.75 186 PRO A O 1
ATOM 1479 N N . ILE A 1 187 ? 7.945 -6.995 -21.938 1.00 92.88 187 ILE A N 1
ATOM 1480 C CA . ILE A 1 187 ? 8.436 -5.796 -21.238 1.00 92.88 187 ILE A CA 1
ATOM 1481 C C . ILE A 1 187 ? 7.793 -5.641 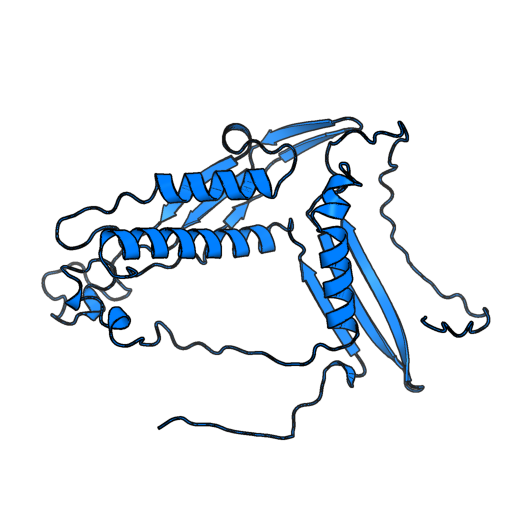-19.851 1.00 92.88 187 ILE A C 1
ATOM 1483 O O . ILE A 1 187 ? 8.491 -5.268 -18.910 1.00 92.88 187 ILE A O 1
ATOM 1487 N N . GLU A 1 188 ? 6.513 -6.002 -19.685 1.00 95.44 188 GLU A N 1
ATOM 1488 C CA . GLU A 1 188 ? 5.858 -6.057 -18.369 1.00 95.44 188 GLU A CA 1
ATOM 1489 C C . GLU A 1 188 ? 6.580 -7.041 -17.440 1.00 95.44 188 GLU A C 1
ATOM 1491 O O . GLU A 1 188 ? 6.923 -6.694 -16.306 1.00 95.44 188 GLU A O 1
ATOM 1496 N N . LYS A 1 189 ? 6.875 -8.247 -17.943 1.00 95.88 189 LYS A N 1
ATOM 1497 C CA . LYS A 1 189 ? 7.599 -9.281 -17.196 1.00 95.88 189 LYS A CA 1
ATOM 1498 C C . LYS A 1 189 ? 9.019 -8.833 -16.837 1.00 95.88 189 LYS A C 1
ATOM 1500 O O . LYS A 1 189 ? 9.410 -8.943 -15.679 1.00 95.88 189 LYS A O 1
ATOM 1505 N N . MET A 1 190 ? 9.756 -8.273 -17.796 1.00 94.25 190 MET A N 1
ATOM 1506 C CA . MET A 1 190 ? 11.121 -7.784 -17.583 1.00 94.25 190 MET A CA 1
ATOM 1507 C C . MET A 1 190 ? 11.187 -6.708 -16.492 1.00 94.25 190 MET A C 1
ATOM 1509 O O . MET A 1 190 ? 11.997 -6.811 -15.576 1.00 94.25 190 MET A O 1
ATOM 1513 N N . ILE A 1 191 ? 10.326 -5.684 -16.548 1.00 94.06 191 ILE A N 1
ATOM 1514 C CA . ILE A 1 191 ? 10.321 -4.615 -15.537 1.00 94.06 191 ILE A CA 1
ATOM 1515 C C . ILE A 1 191 ? 9.977 -5.165 -14.151 1.00 94.06 191 ILE A C 1
ATOM 1517 O O . ILE A 1 191 ? 10.578 -4.751 -13.156 1.00 94.06 191 ILE A O 1
ATOM 1521 N N . LEU A 1 192 ? 9.012 -6.086 -14.077 1.00 94.75 192 LEU A N 1
ATOM 1522 C CA . LEU A 1 192 ? 8.639 -6.734 -12.826 1.00 94.75 192 LEU A CA 1
ATOM 1523 C C . LEU A 1 192 ? 9.824 -7.495 -12.217 1.00 94.75 192 LEU A C 1
ATOM 1525 O O . LEU A 1 192 ? 10.073 -7.365 -11.018 1.00 94.75 192 LEU A O 1
ATOM 1529 N N . GLU A 1 193 ? 10.566 -8.248 -13.029 1.00 95.12 193 GLU A N 1
ATOM 1530 C CA . GLU A 1 193 ? 11.740 -9.012 -12.597 1.00 95.12 193 GLU A CA 1
ATOM 1531 C C . GLU A 1 193 ? 12.898 -8.107 -12.158 1.00 95.12 193 GLU A C 1
ATOM 1533 O O . GLU A 1 193 ? 13.495 -8.361 -11.108 1.00 95.12 193 GLU A O 1
ATOM 1538 N N . ILE A 1 194 ? 13.183 -7.022 -12.891 1.00 92.81 194 ILE A N 1
ATOM 1539 C CA . ILE A 1 194 ? 14.231 -6.060 -12.512 1.00 92.81 194 ILE A CA 1
ATOM 1540 C C . ILE A 1 194 ? 13.885 -5.404 -11.172 1.00 92.81 194 ILE A C 1
ATOM 1542 O O . ILE A 1 194 ? 14.707 -5.429 -10.258 1.00 92.81 194 ILE A O 1
ATOM 1546 N N . GLU A 1 195 ? 12.670 -4.863 -11.015 1.00 92.81 195 GLU A N 1
ATOM 1547 C CA . GLU A 1 195 ? 12.274 -4.223 -9.754 1.00 92.81 195 GLU A CA 1
ATOM 1548 C C . GLU A 1 195 ? 12.314 -5.217 -8.594 1.00 92.81 195 GLU A C 1
ATOM 1550 O O . GLU A 1 195 ? 12.884 -4.901 -7.552 1.00 92.81 195 GLU A O 1
ATOM 1555 N N . SER A 1 196 ? 11.784 -6.429 -8.794 1.00 92.69 196 SER A N 1
ATOM 1556 C CA . SER A 1 196 ? 11.772 -7.472 -7.763 1.00 92.69 196 SER A CA 1
ATOM 1557 C C . SER A 1 196 ? 13.185 -7.874 -7.348 1.00 92.69 196 SER A C 1
ATOM 1559 O O . SER A 1 196 ? 13.435 -8.118 -6.170 1.00 92.69 196 SER A O 1
ATOM 1561 N N . THR A 1 197 ? 14.123 -7.917 -8.297 1.00 92.81 197 THR A N 1
ATOM 1562 C CA . THR A 1 197 ? 15.532 -8.224 -8.029 1.00 92.81 197 THR A CA 1
ATOM 1563 C C . THR A 1 197 ? 16.196 -7.095 -7.246 1.00 92.81 197 THR A C 1
ATOM 1565 O O . THR A 1 197 ? 16.816 -7.354 -6.211 1.00 92.81 197 THR A O 1
ATOM 1568 N N . LEU A 1 198 ? 16.032 -5.841 -7.682 1.00 89.69 198 LEU A N 1
ATOM 1569 C CA . LEU A 1 198 ? 16.632 -4.667 -7.036 1.00 89.69 198 LEU A CA 1
ATOM 1570 C C . LEU A 1 198 ? 16.107 -4.449 -5.610 1.00 89.69 198 LEU A C 1
ATOM 1572 O O . LEU A 1 198 ? 16.876 -4.086 -4.719 1.00 89.69 198 LEU A O 1
ATOM 1576 N N . THR A 1 199 ? 14.817 -4.696 -5.367 1.00 87.75 199 THR A N 1
ATOM 1577 C CA . THR A 1 199 ? 14.182 -4.456 -4.060 1.00 87.75 199 THR A CA 1
ATOM 1578 C C . THR A 1 199 ? 14.071 -5.706 -3.180 1.00 87.75 199 THR A C 1
ATOM 1580 O O . THR A 1 199 ? 13.536 -5.630 -2.064 1.00 87.75 199 THR A O 1
ATOM 1583 N N . SER A 1 200 ? 14.618 -6.843 -3.630 1.00 91.31 200 SER A N 1
ATOM 1584 C CA . SER A 1 200 ? 14.626 -8.099 -2.876 1.00 91.31 200 SER A CA 1
ATOM 1585 C C . SER A 1 200 ? 15.362 -7.972 -1.538 1.00 91.31 200 SER A C 1
ATOM 1587 O O . SER A 1 200 ? 16.280 -7.166 -1.367 1.00 91.31 200 SER A O 1
ATOM 1589 N N . ASN A 1 201 ? 14.988 -8.811 -0.569 1.00 90.38 201 ASN A N 1
ATOM 1590 C CA . ASN A 1 201 ? 15.668 -8.853 0.727 1.00 90.38 201 ASN A CA 1
ATOM 1591 C C . ASN A 1 201 ? 17.147 -9.256 0.591 1.00 90.38 201 ASN A C 1
ATOM 1593 O O . ASN A 1 201 ? 17.982 -8.746 1.334 1.00 90.38 201 ASN A O 1
ATOM 1597 N N . GLU A 1 202 ? 17.480 -10.118 -0.370 1.00 93.44 202 GLU A N 1
ATOM 1598 C CA . GLU A 1 202 ? 18.856 -10.550 -0.617 1.00 93.44 202 GLU A CA 1
ATOM 1599 C C . GLU A 1 202 ? 19.722 -9.404 -1.141 1.00 93.44 202 GLU A C 1
ATOM 1601 O O . GLU A 1 202 ? 20.721 -9.052 -0.514 1.00 93.44 202 GLU A O 1
ATOM 1606 N N . THR A 1 203 ? 19.285 -8.733 -2.208 1.00 90.62 203 THR A N 1
ATOM 1607 C CA . THR A 1 203 ? 19.960 -7.541 -2.738 1.00 90.62 203 THR A CA 1
ATOM 1608 C C . THR A 1 203 ? 20.069 -6.457 -1.671 1.00 90.62 203 THR A C 1
ATOM 1610 O O . THR A 1 203 ? 21.101 -5.795 -1.541 1.00 90.62 203 THR A O 1
ATOM 1613 N N . ARG A 1 204 ? 19.031 -6.308 -0.838 1.00 87.25 204 ARG A N 1
ATOM 1614 C CA . ARG A 1 204 ? 19.048 -5.386 0.294 1.00 87.25 204 ARG A CA 1
ATOM 1615 C C . ARG A 1 204 ? 20.185 -5.705 1.280 1.00 87.25 204 ARG A C 1
ATOM 1617 O O . ARG A 1 204 ? 20.839 -4.769 1.740 1.00 87.25 204 ARG A O 1
ATOM 1624 N N . LEU A 1 205 ? 20.420 -6.972 1.606 1.00 89.75 205 LEU A N 1
ATOM 1625 C CA . LEU A 1 205 ? 21.492 -7.387 2.517 1.00 89.75 205 LEU A CA 1
ATOM 1626 C C . LEU A 1 205 ? 22.882 -7.260 1.876 1.00 89.75 205 LEU A C 1
ATOM 1628 O O . LEU A 1 205 ? 23.797 -6.762 2.527 1.00 89.75 205 LEU A O 1
ATOM 1632 N N . GLN A 1 206 ? 23.025 -7.651 0.606 1.00 92.62 206 GLN A N 1
ATOM 1633 C CA . GLN A 1 206 ? 24.298 -7.594 -0.128 1.00 92.62 206 GLN A CA 1
ATOM 1634 C C . GLN A 1 206 ? 24.730 -6.160 -0.464 1.00 92.62 206 GLN A C 1
ATOM 1636 O O . GLN A 1 206 ? 25.922 -5.845 -0.483 1.00 92.62 206 GLN A O 1
ATOM 1641 N N . HIS A 1 207 ? 23.768 -5.254 -0.664 1.00 89.12 207 HIS A N 1
ATOM 1642 C CA . HIS A 1 207 ? 24.016 -3.848 -0.982 1.00 89.12 207 HIS A CA 1
ATOM 1643 C C . HIS A 1 207 ? 23.326 -2.904 0.025 1.00 89.12 207 HIS A C 1
ATOM 1645 O O . HIS A 1 207 ? 22.326 -2.246 -0.292 1.00 89.12 207 HIS A O 1
ATOM 1651 N N . PRO A 1 208 ? 23.873 -2.757 1.253 1.00 83.75 208 PRO A N 1
ATOM 1652 C CA . PRO A 1 208 ? 23.307 -1.891 2.293 1.00 83.75 208 PRO A CA 1
ATOM 1653 C C . PRO A 1 208 ? 23.230 -0.404 1.918 1.00 83.75 208 PRO A C 1
ATOM 1655 O O . PRO A 1 208 ? 22.456 0.345 2.509 1.00 83.75 208 PRO A O 1
ATOM 1658 N N . TRP A 1 209 ? 24.007 0.030 0.926 1.00 82.06 209 TRP A N 1
ATOM 1659 C CA . TRP A 1 209 ? 24.011 1.396 0.401 1.00 82.06 209 TRP A CA 1
ATOM 1660 C C . TRP A 1 209 ? 22.878 1.668 -0.596 1.00 82.06 209 TRP A C 1
ATOM 1662 O O . TRP A 1 209 ? 22.517 2.826 -0.794 1.00 82.06 209 TRP A O 1
ATOM 1672 N N . MET A 1 210 ? 22.262 0.644 -1.187 1.00 83.81 210 MET A N 1
ATOM 1673 C CA . MET A 1 210 ? 21.189 0.831 -2.164 1.00 83.81 210 MET A CA 1
ATOM 1674 C C . MET A 1 210 ? 19.841 1.094 -1.481 1.00 83.81 210 MET A C 1
ATOM 1676 O O . MET A 1 210 ? 19.460 0.378 -0.556 1.00 83.81 210 MET A O 1
ATOM 1680 N N . GLY A 1 211 ? 19.122 2.136 -1.903 1.00 81.81 211 GLY A N 1
ATOM 1681 C CA . GLY A 1 211 ? 17.790 2.429 -1.373 1.00 81.81 211 GLY A CA 1
ATOM 1682 C C . GLY A 1 211 ? 16.685 1.570 -1.963 1.00 81.81 211 GLY A C 1
ATOM 1683 O O . GLY A 1 211 ? 16.876 0.859 -2.943 1.00 81.81 211 GLY A O 1
ATOM 1684 N N . SER A 1 212 ? 15.517 1.636 -1.325 1.00 83.75 212 SER A N 1
ATOM 1685 C CA . SER A 1 212 ? 14.309 0.929 -1.755 1.00 83.75 212 SER A CA 1
ATOM 1686 C C . SER A 1 212 ? 13.437 1.737 -2.717 1.00 83.75 212 SER A C 1
ATOM 1688 O O . SER A 1 212 ? 12.573 1.149 -3.366 1.00 83.75 212 SER A O 1
ATOM 1690 N N . ASP A 1 213 ? 13.633 3.058 -2.813 1.00 90.06 213 ASP A N 1
ATOM 1691 C CA . ASP A 1 213 ? 12.946 3.904 -3.794 1.00 90.06 213 ASP A CA 1
ATOM 1692 C C . ASP A 1 213 ? 13.571 3.684 -5.172 1.00 90.06 213 ASP A C 1
ATOM 1694 O O . ASP A 1 213 ? 14.622 4.245 -5.493 1.00 90.06 213 ASP A O 1
ATOM 1698 N N . CYS A 1 214 ? 12.929 2.799 -5.932 1.00 89.06 214 CYS A N 1
ATOM 1699 C CA . CYS A 1 214 ? 13.255 2.462 -7.304 1.00 89.06 214 CYS A CA 1
ATOM 1700 C C . CYS A 1 214 ? 12.044 2.782 -8.179 1.00 89.06 214 CYS A C 1
ATOM 1702 O O . CYS A 1 214 ? 10.913 2.430 -7.840 1.00 89.06 214 CYS A O 1
ATOM 1704 N N . LYS A 1 215 ? 12.264 3.408 -9.330 1.00 92.88 215 LYS A N 1
ATOM 1705 C CA . LYS A 1 215 ? 11.252 3.523 -10.380 1.00 92.88 215 LYS A CA 1
ATOM 1706 C C . LYS A 1 215 ? 11.850 3.098 -11.703 1.00 92.88 215 LYS A C 1
ATOM 1708 O O . LYS A 1 215 ? 12.906 3.605 -12.084 1.00 92.88 215 LYS A O 1
ATOM 1713 N N . ILE A 1 216 ? 11.144 2.213 -12.395 1.00 92.38 216 ILE A N 1
ATOM 1714 C CA . ILE A 1 216 ? 11.556 1.677 -13.687 1.00 92.38 216 ILE A CA 1
ATOM 1715 C C . ILE A 1 216 ? 10.505 2.056 -14.714 1.00 92.38 216 ILE A C 1
ATOM 1717 O O . ILE A 1 216 ? 9.325 1.746 -14.555 1.00 92.38 216 ILE A O 1
ATOM 1721 N N . ILE A 1 217 ? 10.947 2.721 -15.774 1.00 92.75 217 ILE A N 1
ATOM 1722 C CA . ILE A 1 217 ? 10.140 2.974 -16.963 1.00 92.75 217 ILE A CA 1
ATOM 1723 C C . ILE A 1 217 ? 10.871 2.338 -18.135 1.00 92.75 217 ILE A C 1
ATOM 1725 O O . ILE A 1 217 ? 12.061 2.604 -18.332 1.00 92.75 217 ILE A O 1
ATOM 1729 N N . ALA A 1 218 ? 10.159 1.527 -18.913 1.00 90.38 218 ALA A N 1
ATOM 1730 C CA . ALA A 1 218 ? 10.667 1.023 -20.175 1.00 90.38 218 ALA A CA 1
ATOM 1731 C C . ALA A 1 218 ? 9.684 1.298 -21.309 1.00 90.38 218 ALA A C 1
ATOM 1733 O O . ALA A 1 218 ? 8.463 1.250 -21.145 1.00 90.38 218 ALA A O 1
ATOM 1734 N N . CYS A 1 219 ? 10.252 1.605 -22.466 1.00 91.88 219 CYS A N 1
ATOM 1735 C CA . CYS A 1 219 ? 9.525 1.903 -23.687 1.00 91.88 219 CYS A CA 1
ATOM 1736 C C . CYS A 1 219 ? 10.062 1.018 -24.808 1.00 91.88 219 CYS A C 1
ATOM 1738 O O . CYS A 1 219 ? 11.279 0.948 -24.991 1.00 91.88 219 CYS A O 1
ATOM 1740 N N . ARG A 1 220 ? 9.160 0.373 -25.550 1.00 89.06 220 ARG A N 1
ATOM 1741 C CA . ARG A 1 220 ? 9.451 -0.382 -26.767 1.00 89.06 220 ARG A CA 1
ATOM 1742 C C . ARG A 1 220 ? 8.863 0.352 -27.964 1.00 89.06 220 ARG A C 1
ATOM 1744 O O . ARG A 1 220 ? 7.660 0.601 -28.017 1.00 89.06 220 ARG A O 1
ATOM 1751 N N . LEU A 1 221 ? 9.721 0.642 -28.936 1.00 88.56 221 LEU A N 1
ATOM 1752 C CA . LEU A 1 221 ? 9.343 1.137 -30.258 1.00 88.56 221 LEU A CA 1
ATOM 1753 C C . LEU A 1 221 ? 9.713 0.086 -31.297 1.00 88.56 221 LEU A C 1
ATOM 1755 O O . LEU A 1 221 ? 10.889 -0.257 -31.435 1.00 88.56 221 LEU A O 1
ATOM 1759 N N . THR A 1 222 ? 8.726 -0.410 -32.033 1.00 80.00 222 THR A N 1
ATOM 1760 C CA . THR A 1 222 ? 8.928 -1.351 -33.133 1.00 80.00 222 THR A CA 1
ATOM 1761 C C . THR A 1 222 ? 8.867 -0.592 -34.453 1.00 80.00 222 THR A C 1
ATOM 1763 O O . THR A 1 222 ? 7.887 0.082 -34.754 1.00 80.00 222 THR A O 1
ATOM 1766 N N . ASN A 1 223 ? 9.943 -0.665 -35.238 1.00 69.31 223 ASN A N 1
ATOM 1767 C CA . ASN A 1 223 ? 9.981 -0.033 -36.556 1.00 69.31 223 ASN A CA 1
ATOM 1768 C C . ASN A 1 223 ? 9.331 -0.916 -37.637 1.00 69.31 223 ASN A C 1
ATOM 1770 O O . ASN A 1 223 ? 9.066 -2.097 -37.423 1.00 69.31 223 ASN A O 1
ATOM 1774 N N . CYS A 1 224 ? 9.166 -0.368 -38.845 1.00 58.47 224 CYS A N 1
ATOM 1775 C CA . CYS A 1 224 ? 8.580 -1.058 -40.004 1.00 58.47 224 CYS A CA 1
ATOM 1776 C C . CYS A 1 224 ? 9.317 -2.337 -40.461 1.00 58.47 224 CYS A C 1
ATOM 1778 O O . CYS A 1 224 ? 8.834 -3.037 -41.347 1.00 58.47 224 CYS A O 1
ATOM 1780 N N . ARG A 1 225 ? 10.489 -2.649 -39.885 1.00 61.06 225 ARG A N 1
ATOM 1781 C CA . ARG A 1 225 ? 11.262 -3.882 -40.119 1.00 61.06 225 ARG A CA 1
ATOM 1782 C C . ARG A 1 225 ? 11.193 -4.851 -38.930 1.00 61.06 225 ARG A C 1
ATOM 1784 O O . ARG A 1 225 ? 12.044 -5.731 -38.828 1.00 61.06 225 ARG A O 1
ATOM 1791 N N . ASN A 1 226 ? 10.235 -4.670 -38.018 1.00 61.03 226 ASN A N 1
ATOM 1792 C CA . ASN A 1 226 ? 10.069 -5.433 -36.776 1.00 61.03 226 ASN A CA 1
ATOM 1793 C C . ASN A 1 226 ? 11.286 -5.401 -35.830 1.00 61.03 226 ASN A C 1
ATOM 1795 O O . ASN A 1 226 ? 11.418 -6.261 -34.959 1.00 61.03 226 ASN A O 1
ATOM 1799 N N . LYS A 1 227 ? 12.179 -4.408 -35.951 1.00 58.34 227 LYS A N 1
ATOM 1800 C CA . LYS A 1 227 ? 13.253 -4.208 -34.968 1.00 58.34 227 LYS A CA 1
ATOM 1801 C C . LYS A 1 227 ? 12.719 -3.373 -33.814 1.00 58.34 227 LYS A C 1
ATOM 1803 O O . LYS A 1 227 ? 12.138 -2.312 -34.045 1.00 58.34 227 LYS A O 1
ATOM 1808 N N . SER A 1 228 ? 12.940 -3.852 -32.595 1.00 67.38 228 SER A N 1
ATOM 1809 C CA . SER A 1 228 ? 12.519 -3.169 -31.372 1.00 67.38 228 SER A CA 1
ATOM 1810 C C . SER A 1 228 ? 13.695 -2.436 -30.735 1.00 67.38 228 SER A C 1
ATOM 1812 O O . SER A 1 228 ? 14.745 -3.035 -30.513 1.00 67.38 228 SER A O 1
ATOM 1814 N N . ALA A 1 229 ? 13.517 -1.149 -30.443 1.00 63.75 229 ALA A N 1
ATOM 1815 C CA . ALA A 1 229 ? 14.424 -0.371 -29.606 1.00 63.75 229 ALA A CA 1
ATOM 1816 C C . ALA A 1 229 ? 13.827 -0.241 -28.201 1.00 63.75 229 ALA A C 1
ATOM 1818 O O . ALA A 1 229 ? 12.625 0.002 -28.068 1.00 63.75 229 ALA A O 1
ATOM 1819 N N . TYR A 1 230 ? 14.672 -0.388 -27.179 1.00 68.88 230 TYR A N 1
ATOM 1820 C CA . TYR A 1 230 ? 14.285 -0.264 -25.778 1.00 68.88 230 TYR A CA 1
ATOM 1821 C C . TYR A 1 230 ? 15.031 0.898 -25.131 1.00 68.88 230 TYR A C 1
ATOM 1823 O O . TYR A 1 230 ? 16.257 0.970 -25.213 1.00 68.88 230 TYR A O 1
ATOM 1831 N N . THR A 1 231 ? 14.295 1.776 -24.458 1.00 60.44 231 THR A N 1
ATOM 1832 C CA . THR A 1 231 ? 14.873 2.814 -23.597 1.00 60.44 231 THR A CA 1
ATOM 1833 C C . THR A 1 231 ? 14.473 2.530 -22.161 1.00 60.44 231 THR A C 1
ATOM 1835 O O . THR A 1 231 ? 13.295 2.295 -21.893 1.00 60.44 231 THR A O 1
ATOM 1838 N N . PHE A 1 232 ? 15.445 2.593 -21.251 1.00 59.88 232 PHE A N 1
ATOM 1839 C CA . PHE A 1 232 ? 15.252 2.357 -19.826 1.00 59.88 232 PHE A CA 1
ATOM 1840 C C . PHE A 1 232 ? 15.616 3.605 -19.035 1.00 59.88 232 PHE A C 1
ATOM 1842 O O . PHE A 1 232 ? 16.662 4.217 -19.259 1.00 59.88 232 PHE A O 1
ATOM 1849 N N . GLN A 1 233 ? 14.764 3.959 -18.080 1.00 55.72 233 GLN A N 1
ATOM 1850 C CA . GLN A 1 233 ? 15.123 4.893 -17.028 1.00 55.72 233 GLN A CA 1
ATOM 1851 C C . GLN A 1 233 ? 14.905 4.211 -15.683 1.00 55.72 233 GLN A C 1
ATOM 1853 O O . GLN A 1 233 ? 13.769 3.944 -15.293 1.00 55.72 233 GLN A O 1
ATOM 1858 N N . GLU A 1 234 ? 16.008 3.968 -14.983 1.00 58.81 234 GLU A N 1
ATOM 1859 C CA . GLU A 1 234 ? 16.009 3.600 -13.575 1.00 58.81 234 GLU A CA 1
ATOM 1860 C C . GLU A 1 234 ? 16.304 4.851 -12.746 1.00 58.81 234 GLU A C 1
ATOM 1862 O O . GLU A 1 234 ? 17.131 5.696 -13.101 1.00 58.81 234 GLU A O 1
ATOM 1867 N N . THR A 1 235 ? 15.605 5.012 -11.634 1.00 57.81 235 THR A N 1
ATOM 1868 C CA . THR A 1 235 ? 16.004 5.956 -10.593 1.00 57.81 235 THR A CA 1
ATOM 1869 C C . THR A 1 235 ? 16.011 5.205 -9.282 1.00 57.81 235 THR A C 1
ATOM 1871 O O . THR A 1 235 ? 14.942 4.880 -8.780 1.00 57.81 235 THR A O 1
ATOM 1874 N N . THR A 1 236 ? 17.209 4.947 -8.762 1.00 55.41 236 THR A N 1
ATOM 1875 C CA . THR A 1 236 ? 17.420 4.382 -7.430 1.00 55.41 236 THR A CA 1
ATOM 1876 C C . THR A 1 236 ? 18.128 5.423 -6.577 1.00 55.41 236 THR A C 1
ATOM 1878 O O . THR A 1 236 ? 19.177 5.947 -6.961 1.00 55.41 236 THR A O 1
ATOM 1881 N N . ILE A 1 237 ? 17.540 5.774 -5.433 1.00 58.06 237 ILE A N 1
ATOM 1882 C CA . ILE A 1 237 ? 18.131 6.761 -4.523 1.00 58.06 237 ILE A CA 1
ATOM 1883 C C . ILE A 1 237 ? 19.048 6.021 -3.539 1.00 58.06 237 ILE A C 1
ATOM 1885 O O . ILE A 1 237 ? 18.563 5.171 -2.790 1.00 58.06 237 ILE A O 1
ATOM 1889 N N . PRO A 1 238 ? 20.366 6.294 -3.511 1.00 57.31 238 PRO A N 1
ATOM 1890 C CA . PRO A 1 238 ? 21.260 5.669 -2.545 1.00 57.31 238 PRO A CA 1
ATOM 1891 C C . PRO A 1 238 ? 20.876 6.069 -1.115 1.00 57.31 238 PRO A C 1
ATOM 1893 O O . PRO A 1 238 ? 20.419 7.181 -0.852 1.00 57.31 238 PRO A O 1
ATOM 1896 N N . THR A 1 239 ? 21.073 5.150 -0.176 1.00 56.00 239 THR A N 1
ATOM 1897 C CA . THR A 1 239 ? 20.854 5.385 1.257 1.00 56.00 239 THR A CA 1
ATOM 1898 C C . THR A 1 239 ? 22.135 5.846 1.938 1.00 56.00 239 THR A C 1
ATOM 1900 O O . THR A 1 239 ? 23.240 5.611 1.458 1.00 56.00 239 THR A O 1
ATOM 1903 N N . ASN A 1 240 ? 21.990 6.450 3.118 1.00 51.62 240 ASN A N 1
ATOM 1904 C CA . ASN A 1 240 ? 23.089 6.959 3.947 1.00 51.62 240 ASN A CA 1
ATOM 1905 C C . ASN A 1 240 ? 24.026 5.870 4.524 1.00 51.62 240 ASN A C 1
ATOM 1907 O O . ASN A 1 240 ? 24.836 6.172 5.401 1.00 51.62 240 ASN A O 1
ATOM 1911 N N . ALA A 1 241 ? 23.913 4.605 4.107 1.00 47.09 241 ALA A N 1
ATOM 1912 C CA . ALA A 1 241 ? 24.777 3.547 4.617 1.00 47.09 241 ALA A CA 1
ATOM 1913 C C . ALA A 1 241 ? 26.202 3.690 4.061 1.00 47.09 241 ALA A C 1
ATOM 1915 O O . ALA A 1 241 ? 26.408 3.951 2.875 1.00 47.09 241 ALA A O 1
ATOM 1916 N N . ARG A 1 242 ? 27.206 3.501 4.926 1.00 42.00 242 ARG A N 1
ATOM 1917 C CA . ARG A 1 242 ? 28.613 3.478 4.507 1.00 42.00 242 ARG A CA 1
ATOM 1918 C C . ARG A 1 242 ? 28.827 2.320 3.531 1.00 42.00 242 ARG A C 1
ATOM 1920 O O . ARG A 1 242 ? 28.523 1.177 3.861 1.00 42.00 242 ARG A O 1
ATOM 1927 N N . CYS A 1 243 ? 29.384 2.612 2.356 1.00 40.38 243 CYS A N 1
ATOM 1928 C CA . CYS A 1 243 ? 29.904 1.581 1.466 1.00 40.38 243 CYS A CA 1
ATOM 1929 C C . CYS A 1 243 ? 31.036 0.832 2.200 1.00 40.38 243 CYS A C 1
ATOM 1931 O O . CYS A 1 243 ? 32.009 1.480 2.600 1.00 40.38 243 CYS A O 1
ATOM 1933 N N . PRO A 1 244 ? 30.945 -0.497 2.396 1.00 40.22 244 PRO A N 1
ATOM 1934 C CA . PRO A 1 244 ? 31.963 -1.257 3.126 1.00 40.22 244 PRO A CA 1
ATOM 1935 C C . PRO A 1 244 ? 33.326 -1.291 2.413 1.00 40.22 244 PRO A C 1
ATOM 1937 O O . PRO A 1 244 ? 34.328 -1.624 3.035 1.00 40.22 244 PRO A O 1
ATOM 1940 N N . TYR A 1 245 ? 33.390 -0.889 1.139 1.00 41.97 245 TYR A N 1
ATOM 1941 C CA . TYR A 1 245 ? 34.610 -0.903 0.327 1.00 41.97 245 TYR A CA 1
ATOM 1942 C C . TYR A 1 245 ? 35.393 0.420 0.320 1.00 41.97 245 TYR A C 1
ATOM 1944 O O . TYR A 1 245 ? 36.336 0.566 -0.453 1.00 41.97 245 TYR A O 1
ATOM 1952 N N . GLY A 1 246 ? 35.015 1.413 1.139 1.00 34.56 246 GLY A N 1
ATOM 1953 C CA . GLY A 1 246 ? 35.742 2.692 1.240 1.00 34.56 246 GLY A CA 1
ATOM 1954 C C . GLY A 1 246 ? 35.777 3.521 -0.053 1.00 34.56 246 GLY A C 1
ATOM 1955 O O . GLY A 1 246 ? 36.392 4.584 -0.091 1.00 34.56 246 GLY A O 1
ATOM 1956 N N . THR A 1 247 ? 35.109 3.063 -1.111 1.00 35.22 247 THR A N 1
ATOM 1957 C CA . THR A 1 247 ? 35.037 3.739 -2.401 1.00 35.22 247 THR A CA 1
ATOM 1958 C C . THR A 1 247 ? 33.840 4.676 -2.388 1.00 35.22 247 THR A C 1
ATOM 1960 O O . THR A 1 247 ? 32.703 4.271 -2.138 1.00 35.22 247 THR A O 1
ATOM 1963 N N . VAL A 1 248 ? 34.120 5.958 -2.610 1.00 33.12 248 VAL A N 1
ATOM 1964 C CA . VAL A 1 248 ? 33.126 7.019 -2.760 1.00 33.12 248 VAL A CA 1
ATOM 1965 C C . VAL A 1 248 ? 32.236 6.648 -3.945 1.00 33.12 248 VAL A C 1
ATOM 1967 O O . VAL A 1 248 ? 32.709 6.630 -5.077 1.00 33.12 248 VAL A O 1
ATOM 1970 N N . ALA A 1 249 ? 30.966 6.321 -3.699 1.00 33.25 249 ALA A N 1
ATOM 1971 C CA . ALA A 1 249 ? 29.992 6.187 -4.775 1.00 33.25 249 ALA A CA 1
ATOM 1972 C C . ALA A 1 249 ? 29.795 7.583 -5.376 1.00 33.25 249 ALA A C 1
ATOM 1974 O O . ALA A 1 249 ? 29.109 8.420 -4.795 1.00 33.25 249 ALA A O 1
ATOM 1975 N N . THR A 1 250 ? 30.454 7.885 -6.492 1.00 30.41 250 THR A N 1
ATOM 1976 C CA . THR A 1 250 ? 30.203 9.124 -7.222 1.00 30.41 250 THR A CA 1
ATOM 1977 C C . THR A 1 250 ? 28.740 9.104 -7.649 1.00 30.41 250 THR A C 1
ATOM 1979 O O . THR A 1 250 ? 28.289 8.200 -8.345 1.00 30.41 250 THR A O 1
ATOM 1982 N N . GLY A 1 251 ? 27.965 10.078 -7.168 1.00 33.91 251 GLY A N 1
ATOM 1983 C CA . GLY A 1 251 ? 26.593 10.304 -7.606 1.00 33.91 251 GLY A CA 1
ATOM 1984 C C . GLY A 1 251 ? 26.583 10.815 -9.042 1.00 33.91 251 GLY A C 1
ATOM 1985 O O . GLY A 1 251 ? 26.243 11.968 -9.288 1.00 33.91 251 GLY A O 1
ATOM 1986 N N . GLU A 1 252 ? 26.987 9.982 -9.993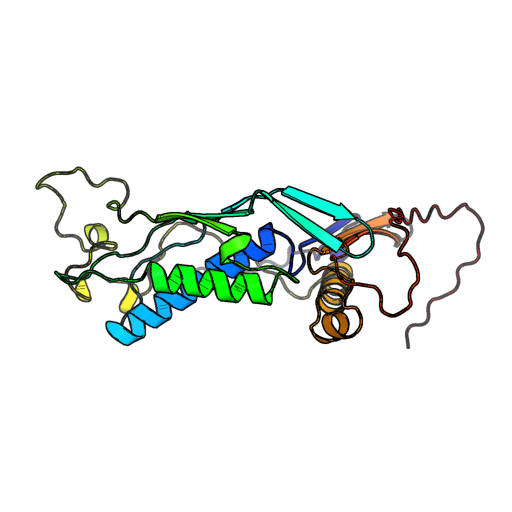 1.00 26.00 252 GLU A N 1
ATOM 1987 C CA . GLU A 1 252 ? 26.705 10.220 -11.394 1.00 26.00 252 GLU A CA 1
ATOM 1988 C C . GLU A 1 252 ? 25.265 9.788 -11.652 1.00 26.00 252 GLU A C 1
ATOM 1990 O O . GLU A 1 252 ? 24.881 8.637 -11.443 1.00 26.00 252 GLU A O 1
ATOM 1995 N N . ARG A 1 253 ? 24.436 10.724 -12.126 1.00 30.78 253 ARG A N 1
ATOM 1996 C CA . ARG A 1 253 ? 23.224 10.347 -12.851 1.00 30.78 253 ARG A CA 1
ATOM 1997 C C . ARG A 1 253 ? 23.685 9.549 -14.064 1.00 30.78 253 ARG A C 1
ATOM 1999 O O . ARG A 1 253 ? 24.073 10.153 -15.063 1.00 30.78 253 ARG A O 1
ATOM 2006 N N . TYR A 1 254 ? 23.622 8.225 -13.999 1.00 29.66 254 TYR A N 1
ATOM 2007 C CA . TYR A 1 254 ? 23.803 7.395 -15.181 1.00 29.66 254 TYR A CA 1
ATOM 2008 C C . TYR A 1 254 ? 22.591 7.613 -16.097 1.00 29.66 254 TYR A C 1
ATOM 2010 O O . TYR A 1 254 ? 21.586 6.912 -16.048 1.00 29.66 254 TYR A O 1
ATOM 2018 N N . ARG A 1 255 ? 22.655 8.651 -16.937 1.00 31.08 255 ARG A N 1
ATOM 2019 C CA . ARG A 1 255 ? 21.883 8.686 -18.178 1.00 31.08 255 ARG A CA 1
ATOM 2020 C C . ARG A 1 255 ? 22.592 7.734 -19.127 1.00 31.08 255 ARG A C 1
ATOM 2022 O O . ARG A 1 255 ? 23.434 8.163 -19.912 1.00 31.08 255 ARG A O 1
ATOM 2029 N N . GLY A 1 256 ? 22.267 6.448 -19.033 1.00 27.69 256 GLY A N 1
ATOM 2030 C CA . GLY A 1 256 ? 22.584 5.486 -20.079 1.00 27.69 256 GLY A CA 1
ATOM 2031 C C . GLY A 1 256 ? 21.839 5.888 -21.347 1.00 27.69 256 GLY A C 1
ATOM 2032 O O . GLY A 1 256 ? 20.735 5.428 -21.601 1.00 27.69 256 GLY A O 1
ATOM 2033 N N . ASN A 1 257 ? 22.404 6.818 -22.112 1.00 27.06 257 ASN A N 1
ATOM 2034 C CA . ASN A 1 257 ? 21.938 7.134 -23.448 1.00 27.06 257 ASN A CA 1
ATOM 2035 C C . ASN A 1 257 ? 22.695 6.189 -24.378 1.00 27.06 257 ASN A C 1
ATOM 2037 O O . ASN A 1 257 ? 23.788 6.515 -24.841 1.00 27.06 257 ASN A O 1
ATOM 2041 N N . THR A 1 258 ? 22.152 5.001 -24.631 1.00 30.06 258 THR A N 1
ATOM 2042 C CA . THR A 1 258 ? 22.602 4.171 -25.749 1.00 30.06 258 THR A CA 1
ATOM 2043 C C . THR A 1 258 ? 22.159 4.847 -27.046 1.00 30.06 258 THR A C 1
ATOM 2045 O O . THR A 1 258 ? 21.224 4.431 -27.721 1.00 30.06 258 THR A O 1
ATOM 2048 N N . ARG A 1 259 ? 22.849 5.933 -27.420 1.00 26.38 259 ARG A N 1
ATOM 2049 C CA . ARG A 1 259 ? 22.932 6.323 -28.825 1.00 26.38 259 ARG A CA 1
ATOM 2050 C C . ARG A 1 259 ? 23.733 5.227 -29.509 1.00 26.38 259 ARG A C 1
ATOM 2052 O O . ARG A 1 259 ? 24.960 5.226 -29.452 1.00 26.38 259 ARG A O 1
ATOM 2059 N N . THR A 1 260 ? 23.040 4.284 -30.132 1.00 30.62 260 THR A N 1
ATOM 2060 C CA . THR A 1 260 ? 23.640 3.454 -31.171 1.00 30.62 260 THR A CA 1
ATOM 2061 C C . THR A 1 260 ? 24.002 4.396 -32.315 1.00 30.62 260 THR A C 1
ATOM 2063 O O . THR A 1 260 ? 23.158 4.733 -33.143 1.00 30.62 260 THR A O 1
ATOM 2066 N N . ASN A 1 261 ? 25.235 4.905 -32.300 1.00 26.44 261 ASN A N 1
ATOM 2067 C CA . ASN A 1 261 ? 25.842 5.451 -33.502 1.00 26.44 261 ASN A CA 1
ATOM 2068 C C . ASN A 1 261 ? 25.831 4.337 -34.550 1.00 26.44 261 ASN A C 1
ATOM 2070 O O . ASN A 1 261 ? 26.218 3.204 -34.262 1.00 26.44 261 ASN A O 1
ATOM 2074 N N . ASP A 1 262 ? 25.353 4.676 -35.742 1.00 35.28 262 ASP A N 1
ATOM 2075 C CA . ASP A 1 262 ? 25.422 3.832 -36.923 1.00 35.28 262 ASP A CA 1
ATOM 2076 C C . ASP A 1 262 ? 26.826 3.223 -37.063 1.00 35.28 262 ASP A C 1
ATOM 2078 O O . ASP A 1 262 ? 27.816 3.957 -37.078 1.00 35.28 262 ASP A O 1
ATOM 2082 N N . LYS A 1 263 ? 26.864 1.891 -37.228 1.00 33.72 263 LYS A N 1
ATOM 2083 C CA . LYS A 1 263 ? 28.026 0.990 -37.398 1.00 33.72 263 LYS A CA 1
ATOM 2084 C C . LYS A 1 263 ? 28.524 0.296 -36.124 1.00 33.72 263 LYS A C 1
ATOM 2086 O O . LYS A 1 263 ? 29.610 0.592 -35.643 1.00 33.72 263 LYS A O 1
ATOM 2091 N N . THR A 1 264 ? 27.816 -0.745 -35.699 1.00 29.20 264 THR A N 1
ATOM 2092 C CA . THR A 1 264 ? 28.439 -1.923 -35.072 1.00 29.20 264 THR A CA 1
ATOM 2093 C C . THR A 1 264 ? 27.603 -3.169 -35.358 1.00 29.20 264 THR A C 1
ATOM 2095 O O . THR A 1 264 ? 26.373 -3.109 -35.393 1.00 29.20 264 THR A O 1
ATOM 2098 N N . ASP A 1 265 ? 28.302 -4.266 -35.650 1.00 27.70 265 ASP A N 1
ATOM 2099 C CA . ASP A 1 265 ? 27.765 -5.575 -36.018 1.00 27.70 265 ASP A CA 1
ATOM 2100 C C . ASP A 1 265 ? 26.713 -6.091 -35.032 1.00 27.70 265 ASP A C 1
ATOM 2102 O O . ASP A 1 265 ? 26.853 -5.981 -33.813 1.00 27.70 265 ASP A O 1
ATOM 2106 N N . TYR A 1 266 ? 25.660 -6.690 -35.587 1.00 30.42 266 TYR A N 1
ATOM 2107 C CA . TYR A 1 266 ? 24.630 -7.392 -34.834 1.00 30.42 266 TYR A CA 1
ATOM 2108 C C . TYR A 1 266 ? 25.233 -8.665 -34.230 1.00 30.42 266 TYR A C 1
ATOM 2110 O O . TYR A 1 266 ? 25.321 -9.691 -34.897 1.00 30.42 266 TYR A O 1
ATOM 2118 N N . GLY A 1 267 ? 25.644 -8.602 -32.964 1.00 27.95 267 GLY A N 1
ATOM 2119 C CA . GLY A 1 267 ? 25.848 -9.797 -32.153 1.00 27.95 267 GLY A CA 1
ATOM 2120 C C . GLY A 1 267 ? 24.491 -10.376 -31.763 1.00 27.95 267 GLY A C 1
ATOM 2121 O O . GLY A 1 267 ? 23.729 -9.731 -31.042 1.00 27.95 267 GLY A O 1
ATOM 2122 N N . GLU A 1 268 ? 24.172 -11.570 -32.261 1.00 29.12 268 GLU A N 1
ATOM 2123 C CA . GLU A 1 268 ? 23.046 -12.368 -31.777 1.00 29.12 268 GLU A CA 1
ATOM 2124 C C . GLU A 1 268 ? 23.231 -12.649 -30.282 1.00 29.12 268 GLU A C 1
ATOM 2126 O O . GLU A 1 268 ? 24.201 -13.284 -29.868 1.00 29.12 268 GLU A O 1
ATOM 2131 N N . LEU A 1 269 ? 22.297 -12.174 -29.458 1.00 27.38 269 LEU A N 1
ATOM 2132 C CA . LEU A 1 269 ? 22.224 -12.569 -28.057 1.00 27.38 269 LEU A CA 1
ATOM 2133 C C . LEU A 1 269 ? 21.533 -13.937 -28.000 1.00 27.38 269 LEU A C 1
ATOM 2135 O O . LEU A 1 269 ? 20.305 -14.024 -27.989 1.00 27.38 269 LEU A O 1
ATOM 2139 N N . GLN A 1 270 ? 22.322 -15.013 -28.010 1.00 26.67 270 GLN A N 1
ATOM 2140 C CA . GLN A 1 270 ? 21.843 -16.316 -27.557 1.00 26.67 270 GLN A CA 1
ATOM 2141 C C . GLN A 1 270 ? 21.673 -16.260 -26.037 1.00 26.67 270 GLN A C 1
ATOM 2143 O O . GLN A 1 270 ? 22.623 -15.998 -25.299 1.00 26.67 270 GLN A O 1
ATOM 2148 N N . ILE A 1 271 ? 20.438 -16.456 -25.587 1.00 28.06 271 ILE A N 1
ATOM 2149 C CA . ILE A 1 271 ? 20.084 -16.575 -24.172 1.00 28.06 271 ILE A CA 1
ATOM 2150 C C . ILE A 1 271 ? 20.346 -18.038 -23.761 1.00 28.06 271 ILE A C 1
ATOM 2152 O O . ILE A 1 271 ? 19.929 -18.920 -24.518 1.00 28.06 271 ILE A O 1
ATOM 2156 N N . PRO A 1 272 ? 21.035 -18.314 -22.635 1.00 37.53 272 PRO A N 1
ATOM 2157 C CA . PRO A 1 272 ? 21.144 -19.668 -22.087 1.00 37.53 272 PRO A CA 1
ATOM 2158 C C . PRO A 1 272 ? 19.799 -20.219 -21.595 1.00 37.53 272 PRO A C 1
ATOM 2160 O O . PRO A 1 272 ? 18.958 -19.421 -21.117 1.00 37.53 272 PRO A O 1
#

Organism: NCBI:txid1802312

Sequence (272 aa):
MKITIVSDLLKSPANSEFEIVERKGRGHPDTLSDRLAELLSVTYSKYTRDKYGAILRHQFDKLSLMGGKCDIRFGGGNFTSPIRLLINGRATPKIGNETIEFKDLLINTAAHFLEEELRNFKFQDNCRVMWENTSNSTRGMIEGEHGGNSPIHYRFHPRNLKDLPESTKPISNDTAVGCSWAPYSPIEKMILEIESTLTSNETRLQHPWMGSDCKIIACRLTNCRNKSAYTFQETTIPTNARCPYGTVATGERYRGNTRTNDKTDYGELQIP

InterPro domains:
  IPR027790 S-adenosylmethionine synthase [PF01941] (10-131)
  IPR027790 S-adenosylmethionine synthase [PF01941] (166-222)
  IPR027790 S-adenosylmethionine synthase [PTHR36697] (7-129)
  IPR042543 S-adenosylmethionine synthetase, domain 2 [G3DSA:3.30.300.340] (173-238)

Secondary structure (DSSP, 8-state):
-------S-PPPGGGSSEEEEEEE-TTSHHHHHHHHHHHHHHHHHHHHHHHHSS---EE-TT-EEE--EEEEETTEEEEEE-EEEEEEEEE--EETTEE---HHHHHHHHHHHHHHHSTT--HHHHEEEEEEEE----TT--SSTT--S-GGGGTTS-SSGGG-GGGTS---SS-------SSPPHHHHHHHHHHHHHHSHHHHHH-TTEEEEEEEEEEEEE-TTSPEEEEEEEEEEEPSPPPTT----------------S----------